Protein AF-A0A3P6RG77-F1 (afdb_monomer_lite)

Structure (mmCIF, N/CA/C/O backbone):
data_AF-A0A3P6RG77-F1
#
_entry.id   AF-A0A3P6RG77-F1
#
loop_
_atom_site.group_PDB
_atom_site.id
_atom_site.type_symbol
_atom_site.label_atom_id
_atom_site.label_alt_id
_atom_site.label_comp_id
_atom_site.label_asym_id
_atom_site.label_entity_id
_atom_site.label_seq_id
_atom_site.pdbx_PDB_ins_code
_atom_site.Cartn_x
_atom_site.Cartn_y
_atom_site.Cartn_z
_atom_site.occupancy
_atom_site.B_iso_or_equiv
_atom_site.auth_seq_id
_atom_site.auth_comp_id
_atom_site.auth_asym_id
_atom_site.auth_atom_id
_atom_site.pdbx_PDB_model_num
ATOM 1 N N . MET A 1 1 ? -2.260 -7.338 10.840 1.00 84.06 1 MET A N 1
ATOM 2 C CA . MET A 1 1 ? -3.512 -7.188 10.074 1.00 84.06 1 MET A CA 1
ATOM 3 C C . MET A 1 1 ? -4.676 -7.327 11.034 1.00 84.06 1 MET A C 1
ATOM 5 O O . MET A 1 1 ? -4.583 -8.129 11.959 1.00 84.06 1 MET A O 1
ATOM 9 N N . ILE A 1 2 ? -5.744 -6.559 10.839 1.00 86.25 2 ILE A N 1
ATOM 10 C CA . ILE A 1 2 ? -6.995 -6.732 11.588 1.00 86.25 2 ILE A CA 1
ATOM 11 C C . ILE A 1 2 ? -8.108 -7.051 10.613 1.00 86.25 2 ILE A C 1
ATOM 13 O O . ILE A 1 2 ? -8.202 -6.423 9.566 1.00 86.25 2 ILE A O 1
ATOM 17 N N . ARG A 1 3 ? -8.952 -8.015 10.958 1.00 86.81 3 ARG A N 1
ATOM 18 C CA . ARG A 1 3 ? -10.166 -8.337 10.222 1.00 86.81 3 ARG A CA 1
ATOM 19 C C . ARG A 1 3 ? -11.362 -7.964 11.078 1.00 86.81 3 ARG A C 1
ATOM 21 O O . ARG A 1 3 ? -11.390 -8.296 12.256 1.00 86.81 3 ARG A O 1
ATOM 28 N N . PHE A 1 4 ? -12.349 -7.297 10.503 1.00 88.62 4 PHE A N 1
ATOM 29 C CA . PHE A 1 4 ? -13.569 -6.946 11.222 1.00 88.62 4 PHE A CA 1
ATOM 30 C C . PHE A 1 4 ? -14.801 -7.102 10.337 1.00 88.62 4 PHE A C 1
ATOM 32 O O . PHE A 1 4 ? -14.700 -7.203 9.112 1.00 88.62 4 PHE A O 1
ATOM 39 N N . TYR A 1 5 ? -15.966 -7.164 10.972 1.00 86.06 5 TYR A N 1
ATOM 40 C CA . TYR A 1 5 ? -17.245 -7.301 10.289 1.00 86.06 5 TYR A CA 1
ATOM 41 C C . TYR A 1 5 ? -18.213 -6.193 10.704 1.00 86.06 5 TYR A C 1
ATOM 43 O O . TYR A 1 5 ? -18.416 -5.941 11.894 1.00 86.06 5 TYR A O 1
ATOM 51 N N . MET A 1 6 ? -18.813 -5.550 9.703 1.00 80.06 6 MET A N 1
ATOM 52 C CA . MET A 1 6 ? -19.846 -4.530 9.851 1.00 80.06 6 MET A CA 1
ATOM 53 C C . MET A 1 6 ? -21.217 -5.143 9.577 1.00 80.06 6 MET A C 1
ATOM 55 O O . MET A 1 6 ? -21.469 -5.642 8.484 1.00 80.06 6 MET A O 1
ATOM 59 N N . ASN A 1 7 ? -22.122 -5.058 10.553 1.00 68.75 7 ASN A N 1
ATOM 60 C CA . ASN A 1 7 ? -23.514 -5.499 10.399 1.00 68.75 7 ASN A CA 1
ATOM 61 C C . ASN A 1 7 ? -24.424 -4.430 9.779 1.00 68.75 7 ASN A C 1
ATOM 63 O O . ASN A 1 7 ? -25.446 -4.749 9.180 1.00 68.75 7 ASN A O 1
ATOM 67 N N . LEU A 1 8 ? -24.083 -3.158 9.972 1.00 69.38 8 LEU A N 1
ATOM 68 C CA . LEU A 1 8 ? -24.871 -1.995 9.574 1.00 69.38 8 LEU A CA 1
ATOM 69 C C . LEU A 1 8 ? -23.930 -0.936 9.008 1.00 69.38 8 LEU A C 1
ATOM 71 O O . LEU A 1 8 ? -22.732 -0.975 9.281 1.00 69.38 8 LEU A O 1
ATOM 75 N N . VAL A 1 9 ? -24.483 0.022 8.262 1.00 76.06 9 VAL A N 1
ATOM 76 C CA . VAL A 1 9 ? -23.724 1.221 7.898 1.00 76.06 9 VAL A CA 1
ATOM 77 C C . VAL A 1 9 ? -23.345 1.965 9.176 1.00 76.06 9 VAL A C 1
ATOM 79 O O . VAL A 1 9 ? -24.203 2.203 10.033 1.00 76.06 9 VAL A O 1
ATOM 82 N N . SER A 1 10 ? -22.068 2.306 9.313 1.00 76.19 10 SER A N 1
ATOM 83 C CA . SER A 1 10 ? -21.549 2.973 10.504 1.00 76.19 10 SER A CA 1
ATOM 84 C C . SER A 1 10 ? -20.404 3.912 10.175 1.00 76.19 10 SER A C 1
ATOM 86 O O . SER A 1 10 ? -19.527 3.567 9.380 1.00 76.19 10 SER A O 1
ATOM 88 N N . ASP A 1 11 ? -20.385 5.039 10.877 1.00 81.62 11 ASP A N 1
ATOM 89 C CA . ASP A 1 11 ? -19.228 5.922 10.977 1.00 81.62 11 ASP A CA 1
ATOM 90 C C . ASP A 1 11 ? -18.099 5.149 11.646 1.00 81.62 11 ASP A C 1
ATOM 92 O O . ASP A 1 11 ? -18.283 4.573 12.727 1.00 81.62 11 ASP A O 1
ATOM 96 N N . PHE A 1 12 ? -16.957 5.119 10.973 1.00 88.06 12 PHE A N 1
ATOM 97 C CA . PHE A 1 12 ? -15.811 4.311 11.329 1.00 88.06 12 PHE A CA 1
ATOM 98 C C . PHE A 1 12 ? -14.538 5.139 11.214 1.00 88.06 12 PHE A C 1
ATOM 100 O O . PHE A 1 12 ? -14.283 5.765 10.187 1.00 88.06 12 PHE A O 1
ATOM 107 N N . LYS A 1 13 ? -13.714 5.116 12.258 1.00 91.62 13 LYS A N 1
ATOM 108 C CA . LYS A 1 13 ? -12.426 5.804 12.290 1.00 91.62 13 LYS A CA 1
ATOM 109 C C . LYS A 1 13 ? -11.366 4.889 12.866 1.00 91.62 13 LYS A C 1
ATOM 111 O O . LYS A 1 13 ? -11.523 4.351 13.962 1.00 91.62 13 LYS A O 1
ATOM 116 N N . ILE A 1 14 ? -10.265 4.752 12.140 1.00 91.00 14 ILE A N 1
ATOM 117 C CA . ILE A 1 14 ? -9.096 4.005 12.590 1.00 91.00 14 ILE A CA 1
ATOM 118 C C . ILE A 1 14 ? -7.983 4.997 12.886 1.00 91.00 14 ILE A C 1
ATOM 120 O O . ILE A 1 14 ? -7.755 5.939 12.121 1.00 91.00 14 ILE A O 1
ATOM 124 N N . ILE A 1 15 ? -7.296 4.783 14.001 1.00 91.44 15 ILE A N 1
ATOM 125 C CA . ILE A 1 15 ? -6.097 5.520 14.379 1.00 91.44 15 ILE A CA 1
ATOM 126 C C . ILE A 1 15 ? -5.024 4.493 14.702 1.00 91.44 15 ILE A C 1
ATOM 128 O O . ILE A 1 15 ? -5.267 3.580 15.492 1.00 91.44 15 ILE A O 1
ATOM 132 N N . ILE A 1 16 ? -3.849 4.650 14.104 1.00 90.94 16 ILE A N 1
ATOM 133 C CA . ILE A 1 16 ? -2.654 3.917 14.505 1.00 90.94 16 ILE A CA 1
ATOM 134 C C . ILE A 1 16 ? -1.633 4.895 15.046 1.00 90.94 16 ILE A C 1
ATOM 136 O O . ILE A 1 16 ? -1.426 5.950 14.451 1.00 90.94 16 ILE A O 1
ATOM 140 N N . SER A 1 17 ? -0.989 4.529 16.144 1.00 87.62 17 SER A N 1
ATOM 141 C CA . SER A 1 17 ? 0.221 5.182 16.623 1.00 87.62 17 SER A CA 1
ATOM 142 C C . SER A 1 17 ? 1.327 4.156 16.800 1.00 87.62 17 SER A C 1
ATOM 144 O O . SER A 1 17 ? 1.062 3.059 17.285 1.00 87.62 17 SER A O 1
ATOM 146 N N . ASP A 1 18 ? 2.551 4.499 16.414 1.00 80.56 18 ASP A N 1
ATOM 147 C CA . ASP A 1 18 ? 3.754 3.710 16.692 1.00 80.56 18 ASP A CA 1
ATOM 148 C C . ASP A 1 18 ? 4.681 4.549 17.573 1.00 80.56 18 ASP A C 1
ATOM 150 O O . ASP A 1 18 ? 4.868 5.745 17.359 1.00 80.56 18 ASP A O 1
ATOM 154 N N . ILE A 1 19 ? 5.219 3.924 18.616 1.00 71.81 19 ILE A N 1
ATOM 155 C CA . ILE A 1 19 ? 6.047 4.594 19.623 1.00 71.81 19 ILE A CA 1
ATOM 156 C C . ILE A 1 19 ? 7.488 4.778 19.111 1.00 71.81 19 ILE A C 1
ATOM 158 O O . ILE A 1 19 ? 8.222 5.633 19.603 1.00 71.81 19 ILE A O 1
ATOM 162 N N . LEU A 1 20 ? 7.906 3.968 18.136 1.00 68.62 20 LEU A N 1
ATOM 163 C CA . LEU A 1 20 ? 9.271 3.878 17.620 1.00 68.62 20 LEU A CA 1
ATOM 164 C C . LEU A 1 20 ? 9.393 4.276 16.145 1.00 68.62 20 LEU A C 1
ATOM 166 O O . LEU A 1 20 ? 10.508 4.527 15.685 1.00 68.62 20 LEU A O 1
ATOM 170 N N . GLN A 1 21 ? 8.292 4.287 15.392 1.00 64.62 21 GLN A N 1
ATOM 171 C CA . GLN A 1 21 ? 8.294 4.571 13.956 1.00 64.62 21 GLN A CA 1
ATOM 172 C C . GLN A 1 21 ? 7.584 5.880 13.620 1.00 64.62 21 GLN A C 1
ATOM 174 O O . GLN A 1 21 ? 6.541 6.214 14.173 1.00 64.62 21 GLN A O 1
ATOM 179 N N . VAL A 1 22 ? 8.153 6.580 12.642 1.00 72.50 22 VAL A N 1
ATOM 180 C CA . VAL A 1 22 ? 7.629 7.810 12.043 1.00 72.50 22 VAL A CA 1
ATOM 181 C C . VAL A 1 22 ? 7.379 7.581 10.554 1.00 72.50 22 VAL A C 1
ATOM 183 O O . VAL A 1 22 ? 7.832 8.360 9.742 1.00 72.50 22 VAL A O 1
ATOM 186 N N . ASP A 1 23 ? 6.771 6.461 10.160 1.00 84.50 23 ASP A N 1
ATOM 187 C CA . ASP A 1 23 ? 6.306 6.223 8.782 1.00 84.50 23 ASP A CA 1
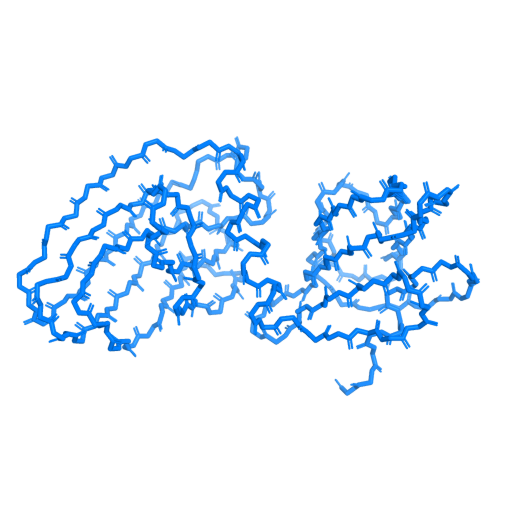ATOM 188 C C . ASP A 1 23 ? 5.124 5.263 8.834 1.00 84.50 23 ASP A C 1
ATOM 190 O O . ASP A 1 23 ? 5.304 4.057 9.010 1.00 84.50 23 ASP A O 1
ATOM 194 N N . LEU A 1 24 ? 3.914 5.813 8.762 1.00 88.69 24 LEU A N 1
ATOM 195 C CA . LEU A 1 24 ? 2.686 5.058 8.965 1.00 88.69 24 LEU A CA 1
ATOM 196 C C . LEU A 1 24 ? 1.666 5.373 7.875 1.00 88.69 24 LEU A C 1
ATOM 198 O O . LEU A 1 24 ? 1.485 6.522 7.475 1.00 88.69 24 LEU A O 1
ATOM 202 N N . MET A 1 25 ? 0.953 4.337 7.443 1.00 92.62 25 MET A N 1
ATOM 203 C CA . MET A 1 25 ? -0.227 4.434 6.587 1.00 92.62 25 MET A CA 1
ATOM 204 C C . MET A 1 25 ? -1.206 3.310 6.929 1.00 92.62 25 MET A C 1
ATOM 206 O O . MET A 1 25 ? -0.802 2.183 7.212 1.00 92.62 25 MET A O 1
ATOM 210 N N . ILE A 1 26 ? -2.505 3.592 6.882 1.00 94.56 26 ILE A N 1
ATOM 211 C CA . ILE A 1 26 ? -3.566 2.598 7.064 1.00 94.56 26 ILE A CA 1
ATOM 212 C C . ILE A 1 26 ? -4.269 2.399 5.729 1.00 94.56 26 ILE A C 1
ATOM 214 O O . ILE A 1 26 ? -4.720 3.374 5.140 1.00 94.56 26 ILE A O 1
ATOM 218 N N . CYS A 1 27 ? -4.444 1.151 5.304 1.00 95.88 27 CYS A N 1
ATOM 219 C CA . CYS A 1 27 ? -5.324 0.787 4.197 1.00 95.88 27 CYS A CA 1
ATOM 220 C C . CYS A 1 27 ? -6.457 -0.106 4.706 1.00 95.88 27 CYS A C 1
ATOM 222 O O . CYS A 1 27 ? -6.218 -1.097 5.403 1.00 95.88 27 CYS A O 1
ATOM 224 N N . VAL A 1 28 ? -7.693 0.236 4.345 1.00 96.44 28 VAL A N 1
ATOM 225 C CA . VAL A 1 28 ? -8.890 -0.548 4.659 1.00 96.44 28 VAL A CA 1
ATOM 226 C C . VAL A 1 28 ? -9.398 -1.174 3.375 1.00 96.44 28 VAL A C 1
ATOM 228 O O . VAL A 1 28 ? -9.767 -0.469 2.442 1.00 96.44 28 VAL A O 1
ATOM 231 N N . HIS A 1 29 ? -9.441 -2.498 3.335 1.00 96.56 29 HIS A N 1
ATOM 232 C CA . HIS A 1 29 ? -9.892 -3.278 2.192 1.00 96.56 29 HIS A CA 1
ATOM 233 C C . HIS A 1 29 ? -11.198 -3.984 2.516 1.00 96.56 29 HIS A C 1
ATOM 235 O O . HIS A 1 29 ? -11.384 -4.469 3.633 1.00 96.56 29 HIS A O 1
ATOM 241 N N . MET A 1 30 ? -12.084 -4.100 1.534 1.00 95.19 30 MET A N 1
ATOM 242 C CA . MET A 1 30 ? -13.164 -5.077 1.603 1.00 95.19 30 MET A CA 1
ATOM 243 C C . MET A 1 30 ? -12.577 -6.471 1.364 1.00 95.19 30 MET A C 1
ATOM 245 O O . MET A 1 30 ? -11.689 -6.646 0.530 1.00 95.19 30 MET A O 1
ATOM 249 N N . VAL A 1 31 ? -13.046 -7.470 2.107 1.00 93.94 31 VAL A N 1
ATOM 250 C CA . VAL A 1 31 ? -12.622 -8.860 1.902 1.00 93.94 31 VAL A CA 1
ATOM 251 C C . VAL A 1 31 ? -13.193 -9.363 0.581 1.00 93.94 31 VAL A C 1
ATOM 253 O O . VAL A 1 31 ? -14.390 -9.230 0.325 1.00 93.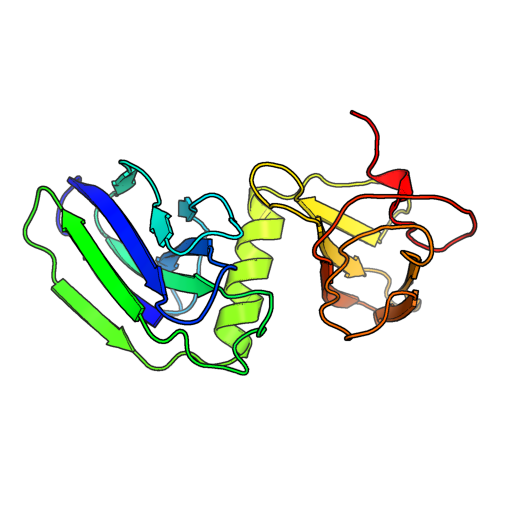94 31 VAL A O 1
ATOM 256 N N . SER A 1 32 ? -12.337 -9.943 -0.257 1.00 91.75 32 SER A N 1
ATOM 257 C CA . SER A 1 32 ? -12.744 -10.525 -1.535 1.00 91.75 32 SER A CA 1
ATOM 258 C C . SER A 1 32 ? -13.611 -11.778 -1.339 1.00 91.75 32 SER A C 1
ATOM 260 O O . SER A 1 32 ? -13.646 -12.377 -0.261 1.00 91.75 32 SER A O 1
ATOM 262 N N . ALA A 1 33 ? -14.263 -12.243 -2.408 1.00 89.25 33 ALA A N 1
ATOM 263 C CA . ALA A 1 33 ? -15.023 -13.496 -2.381 1.00 89.25 33 ALA A CA 1
ATOM 264 C C . ALA A 1 33 ? -14.161 -14.719 -1.996 1.00 89.25 33 ALA A C 1
ATOM 266 O O . ALA A 1 33 ? -14.675 -15.678 -1.425 1.00 89.25 33 ALA A O 1
ATOM 267 N N . SER A 1 34 ? -12.850 -14.673 -2.257 1.00 88.06 34 SER A N 1
ATOM 268 C CA . SER A 1 34 ? -11.885 -15.707 -1.862 1.00 88.06 34 SER A CA 1
ATOM 269 C C . SER A 1 34 ? -11.363 -15.553 -0.428 1.00 88.06 34 SER A C 1
ATOM 271 O O . SER A 1 34 ? -10.498 -16.316 -0.009 1.00 88.06 34 SER A O 1
ATOM 273 N N . GLY A 1 35 ? -11.854 -14.574 0.339 1.00 86.12 35 GLY A N 1
ATOM 274 C CA . GLY A 1 35 ? -11.425 -14.340 1.718 1.00 86.12 35 GLY A CA 1
ATOM 275 C C . GLY A 1 35 ? -10.081 -13.615 1.856 1.00 86.12 35 GLY A C 1
ATOM 276 O O . GLY A 1 35 ? -9.522 -13.591 2.952 1.00 86.12 35 GLY A O 1
ATOM 277 N N . THR A 1 36 ? -9.561 -13.038 0.771 1.00 89.44 36 THR A N 1
ATOM 278 C CA . THR A 1 36 ? -8.265 -12.340 0.715 1.00 89.44 36 THR A CA 1
ATOM 279 C C . THR A 1 36 ? -8.446 -10.817 0.688 1.00 89.44 36 THR A C 1
ATOM 281 O O . THR A 1 36 ? -9.565 -10.308 0.810 1.00 89.44 36 THR A O 1
ATOM 284 N N . ILE A 1 37 ? -7.342 -10.075 0.546 1.00 93.62 37 ILE A N 1
ATOM 285 C CA . ILE A 1 37 ? -7.371 -8.633 0.275 1.00 93.62 37 ILE A CA 1
ATOM 286 C C . ILE A 1 37 ? -8.171 -8.384 -1.010 1.00 93.62 37 ILE A C 1
ATOM 288 O O . ILE A 1 37 ? -7.842 -8.922 -2.067 1.00 93.62 37 ILE A O 1
ATOM 292 N N . GLY A 1 38 ? -9.237 -7.595 -0.903 1.00 94.69 38 GLY A N 1
ATOM 293 C CA . GLY A 1 38 ? -10.028 -7.119 -2.032 1.00 94.69 38 GLY A CA 1
ATOM 294 C C . GLY A 1 38 ? -9.856 -5.619 -2.252 1.00 94.69 38 GLY A C 1
ATOM 295 O O . GLY A 1 38 ? -8.824 -5.034 -1.912 1.00 94.69 38 GLY A O 1
ATOM 296 N N . GLU A 1 39 ? -10.888 -4.999 -2.821 1.00 94.81 39 GLU A N 1
ATOM 297 C CA . GLU A 1 39 ? -10.876 -3.584 -3.190 1.00 94.81 39 GLU A CA 1
ATOM 298 C C . GLU A 1 39 ? -10.506 -2.691 -1.995 1.00 94.81 39 GLU A C 1
ATOM 300 O O . GLU A 1 39 ? -11.029 -2.856 -0.886 1.00 94.81 39 GLU A O 1
ATOM 305 N N . LEU A 1 40 ? -9.615 -1.723 -2.227 1.00 97.00 40 LEU A N 1
ATOM 306 C CA . LEU A 1 40 ? -9.351 -0.658 -1.266 1.00 97.00 40 LEU A CA 1
ATOM 307 C C . LEU A 1 40 ? -10.625 0.176 -1.078 1.00 97.00 40 LEU A C 1
ATOM 309 O O . LEU A 1 40 ? -11.206 0.665 -2.037 1.00 97.00 40 LEU A O 1
ATOM 313 N N . VAL A 1 41 ? -11.060 0.370 0.158 1.00 96.06 41 VAL A N 1
ATOM 314 C CA . VAL A 1 41 ? -12.245 1.166 0.503 1.00 96.06 41 VAL A CA 1
ATOM 315 C C . VAL A 1 41 ? -11.832 2.594 0.825 1.00 96.06 41 VAL A C 1
ATOM 317 O O . VAL A 1 41 ? -12.416 3.536 0.297 1.00 96.06 41 VAL A O 1
ATOM 320 N N . CYS A 1 42 ? -10.813 2.738 1.670 1.00 95.81 42 CYS A N 1
ATOM 321 C CA . CYS A 1 42 ? -10.207 4.009 2.039 1.00 95.81 42 CYS A CA 1
ATOM 322 C C . CYS A 1 42 ? -8.792 3.786 2.584 1.00 95.81 42 CYS A C 1
ATOM 324 O O . CYS A 1 42 ? -8.405 2.662 2.930 1.00 95.81 42 CYS A O 1
ATOM 326 N N . ARG A 1 43 ? -8.040 4.877 2.721 1.00 96.12 43 ARG A N 1
ATOM 327 C CA . ARG A 1 43 ? -6.760 4.896 3.423 1.00 96.12 43 ARG A CA 1
ATOM 328 C C . ARG A 1 43 ? -6.592 6.163 4.254 1.00 96.12 43 ARG A C 1
ATOM 330 O O . ARG A 1 43 ? -7.295 7.145 4.044 1.00 96.12 43 ARG A O 1
ATOM 337 N N . SER A 1 44 ? -5.642 6.141 5.183 1.00 95.81 44 SER A N 1
ATOM 338 C CA . SER A 1 44 ? -5.076 7.381 5.715 1.00 95.81 44 SER A CA 1
ATOM 339 C C . SER A 1 44 ? -4.072 7.977 4.717 1.00 95.81 44 SER A C 1
ATOM 341 O O . SER A 1 44 ? -3.533 7.247 3.874 1.00 95.81 44 SER A O 1
ATOM 343 N N . PRO A 1 45 ? -3.708 9.261 4.858 1.00 92.75 45 PRO A N 1
ATOM 344 C CA . PRO A 1 45 ? -2.435 9.739 4.343 1.00 92.75 45 PRO A CA 1
ATOM 345 C C . PRO A 1 45 ? -1.297 8.872 4.889 1.00 92.75 45 PRO A C 1
ATOM 347 O O . PRO A 1 45 ? -1.374 8.385 6.027 1.00 92.75 45 PRO A O 1
ATOM 350 N N . ARG A 1 46 ? -0.248 8.683 4.094 1.00 90.25 46 ARG A N 1
ATOM 351 C CA . ARG A 1 46 ? 1.034 8.225 4.615 1.00 90.25 46 ARG A CA 1
ATOM 352 C C . ARG A 1 46 ? 1.752 9.430 5.194 1.00 90.25 46 ARG A C 1
ATOM 354 O O . ARG A 1 46 ? 1.863 10.450 4.520 1.00 90.25 46 ARG A O 1
ATOM 361 N N . LYS A 1 47 ? 2.227 9.322 6.431 1.00 85.81 47 LYS A N 1
ATOM 362 C CA . LYS A 1 47 ? 2.918 10.426 7.100 1.00 85.81 47 LYS A CA 1
ATOM 363 C C . LYS A 1 47 ? 4.137 9.957 7.851 1.00 85.81 47 LYS A C 1
ATOM 365 O O . LYS A 1 47 ? 4.137 8.864 8.420 1.00 85.81 47 LYS A O 1
ATOM 370 N N . LEU A 1 48 ? 5.112 10.861 7.937 1.00 83.25 48 LEU A N 1
ATOM 371 C CA . LEU A 1 48 ? 6.276 10.682 8.787 1.00 83.25 48 LEU A CA 1
ATOM 372 C C . LEU A 1 48 ? 6.036 11.178 10.220 1.00 83.25 48 LEU A C 1
ATOM 374 O O . LEU A 1 48 ? 6.753 12.031 10.738 1.00 83.25 48 LEU A O 1
ATOM 378 N N . GLU A 1 49 ? 4.963 10.691 10.836 1.00 84.69 49 GLU A N 1
ATOM 379 C CA . GLU A 1 49 ? 4.476 11.130 12.145 1.00 84.69 49 GLU A CA 1
ATOM 380 C C . GLU A 1 49 ? 4.253 9.921 13.060 1.00 84.69 49 GLU A C 1
ATOM 382 O O . GLU A 1 49 ? 4.120 8.788 12.600 1.00 84.69 49 GLU A O 1
ATOM 387 N N . ALA A 1 50 ? 4.171 10.164 14.371 1.00 85.00 50 ALA A N 1
ATOM 388 C CA . ALA A 1 50 ? 3.947 9.112 15.367 1.00 85.00 50 ALA A CA 1
ATOM 389 C C . ALA A 1 50 ? 2.546 8.476 15.286 1.00 85.00 50 ALA A C 1
ATOM 391 O O . ALA A 1 50 ? 2.289 7.465 15.941 1.00 85.00 50 ALA A O 1
ATOM 392 N N . PHE A 1 51 ? 1.616 9.073 14.530 1.00 90.88 51 PHE A N 1
ATOM 393 C CA . PHE A 1 51 ? 0.283 8.524 14.319 1.00 90.88 51 PHE A CA 1
ATOM 394 C C . PHE A 1 51 ? -0.322 8.941 12.976 1.00 90.88 51 PHE A C 1
ATOM 396 O O . PHE A 1 51 ? -0.021 10.007 12.444 1.00 90.88 51 PHE A O 1
ATOM 403 N N . VAL A 1 52 ? -1.245 8.125 12.463 1.00 93.88 52 VAL A N 1
ATOM 404 C CA . VAL A 1 52 ? -2.114 8.466 11.326 1.00 93.88 52 VAL A CA 1
ATOM 405 C C . VAL A 1 52 ? -3.542 7.998 11.579 1.00 93.88 52 VAL A C 1
ATOM 407 O O . VAL A 1 52 ? -3.793 7.100 12.387 1.00 93.88 52 VAL A O 1
ATOM 410 N N . SER A 1 53 ? -4.496 8.613 10.882 1.00 94.81 53 SER A N 1
ATOM 411 C CA . SER A 1 53 ? -5.909 8.251 10.962 1.00 94.81 53 SER A CA 1
ATOM 412 C C . SER A 1 53 ? -6.568 8.255 9.592 1.00 94.81 53 SER A C 1
ATOM 414 O O . SER A 1 53 ? -6.224 9.067 8.738 1.00 94.81 53 SER A O 1
ATOM 416 N N . THR A 1 54 ? -7.552 7.375 9.407 1.00 94.88 54 THR A N 1
ATOM 417 C CA . THR A 1 54 ? -8.418 7.348 8.216 1.00 94.88 54 THR A CA 1
ATOM 418 C C . THR A 1 54 ? -9.394 8.526 8.151 1.00 94.88 54 THR A C 1
ATOM 420 O O . THR A 1 54 ? -10.089 8.670 7.153 1.00 94.88 54 THR A O 1
ATOM 423 N N . GLY A 1 55 ? -9.504 9.327 9.219 1.00 92.75 55 GLY A N 1
ATOM 424 C CA . GLY A 1 55 ? -10.648 10.222 9.397 1.00 92.75 55 GLY A CA 1
ATOM 425 C C . GLY A 1 55 ? -11.947 9.435 9.589 1.00 92.75 55 GLY A C 1
ATOM 426 O O . GLY A 1 55 ? -11.909 8.230 9.865 1.00 92.75 55 GLY A O 1
ATOM 427 N N . ASP A 1 56 ? -13.079 10.124 9.462 1.00 92.31 56 ASP A N 1
ATOM 428 C CA . ASP A 1 56 ? -14.403 9.509 9.547 1.00 92.31 56 ASP A CA 1
ATOM 429 C C . ASP A 1 56 ? -14.791 8.908 8.191 1.00 92.31 56 ASP A C 1
ATOM 431 O O . ASP A 1 56 ? -14.810 9.592 7.167 1.00 92.31 56 ASP A O 1
ATOM 435 N N . VAL A 1 57 ? -15.091 7.610 8.183 1.00 91.12 57 VAL A N 1
ATOM 436 C CA . VAL A 1 57 ? -15.407 6.840 6.978 1.00 91.12 57 VAL A CA 1
ATOM 437 C C . VAL A 1 57 ? -16.716 6.092 7.177 1.00 91.12 57 VAL A C 1
ATOM 439 O O . VAL A 1 57 ? -16.927 5.444 8.197 1.00 91.12 57 VAL A O 1
ATOM 442 N N . PHE A 1 58 ? -17.584 6.126 6.171 1.00 91.56 58 PHE A N 1
ATOM 443 C CA . PHE A 1 58 ? -18.817 5.345 6.162 1.00 91.56 58 PHE A CA 1
ATOM 444 C C . PHE A 1 58 ? -18.575 3.988 5.505 1.00 91.56 58 PHE A C 1
ATOM 446 O O . PHE A 1 58 ? -18.350 3.899 4.296 1.00 91.56 58 PHE A O 1
ATOM 453 N N . LEU A 1 59 ? -18.647 2.918 6.295 1.00 91.06 59 LEU A N 1
ATOM 454 C CA . LEU A 1 59 ? -18.523 1.551 5.793 1.00 91.06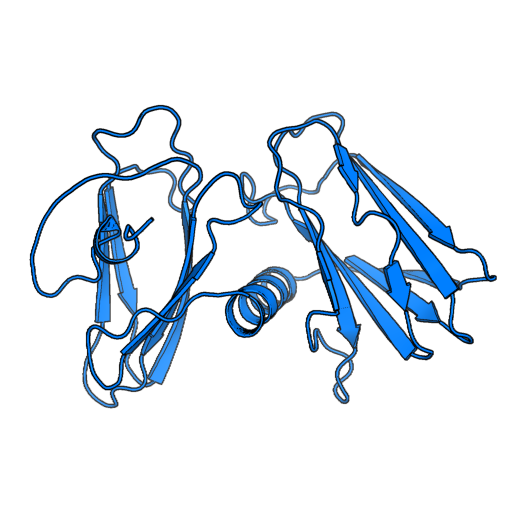 59 LEU A CA 1
ATOM 455 C C . LEU A 1 59 ? -19.902 0.925 5.597 1.00 91.06 59 LEU A C 1
ATOM 457 O O . LEU A 1 59 ? -20.816 1.156 6.385 1.00 91.06 59 LEU A O 1
ATOM 461 N N . ARG A 1 60 ? -20.061 0.132 4.535 1.00 91.31 60 ARG A N 1
ATOM 462 C CA . ARG A 1 60 ? -21.277 -0.656 4.291 1.00 91.31 60 ARG A CA 1
ATOM 463 C C . ARG A 1 60 ? -21.213 -1.964 5.096 1.00 91.31 60 ARG A C 1
ATOM 465 O O . ARG A 1 60 ? -20.141 -2.333 5.568 1.00 91.31 60 ARG A O 1
ATOM 472 N N . PRO A 1 61 ? -22.325 -2.699 5.253 1.00 90.94 61 PRO A N 1
ATOM 473 C CA . PRO A 1 61 ? -22.265 -4.034 5.833 1.00 90.94 61 PRO A CA 1
ATOM 474 C C . PRO A 1 61 ? -21.331 -4.949 5.030 1.00 90.94 61 PRO A C 1
ATOM 476 O O . PRO A 1 61 ? -21.399 -4.975 3.800 1.00 90.94 61 PRO A O 1
ATOM 479 N N . GLY A 1 62 ? -20.456 -5.686 5.713 1.00 92.25 62 GLY A N 1
ATOM 480 C CA . GLY A 1 62 ? -19.458 -6.529 5.059 1.00 92.25 62 GLY A CA 1
ATOM 481 C C . GLY A 1 62 ? -18.237 -6.842 5.916 1.00 92.25 62 GLY A C 1
ATOM 482 O O . GLY A 1 62 ? -18.082 -6.346 7.034 1.00 92.25 62 GLY A O 1
ATOM 483 N N . TYR A 1 63 ? -17.369 -7.700 5.380 1.00 93.75 63 TYR A N 1
ATOM 484 C CA . TYR A 1 63 ? -16.086 -8.037 5.988 1.00 93.75 63 TYR A CA 1
ATOM 485 C C . TYR A 1 63 ? -14.991 -7.126 5.452 1.00 93.75 63 TYR A C 1
ATOM 487 O O . TYR A 1 63 ? -14.877 -6.920 4.244 1.00 93.75 63 TYR A O 1
ATOM 495 N N . TYR A 1 64 ? -14.148 -6.653 6.360 1.00 94.81 64 TYR A N 1
ATOM 496 C CA . TYR A 1 64 ? -13.066 -5.733 6.061 1.00 94.81 64 TYR A CA 1
ATOM 497 C C . TYR A 1 64 ? -11.747 -6.224 6.643 1.00 94.81 64 TYR A C 1
ATOM 499 O O . TYR A 1 64 ? -11.712 -6.908 7.670 1.00 94.81 64 TYR A O 1
ATOM 507 N N . ILE A 1 65 ? -10.659 -5.848 5.980 1.00 94.88 65 ILE A N 1
ATOM 508 C CA . ILE A 1 65 ? -9.287 -6.053 6.421 1.00 94.88 65 ILE A CA 1
ATOM 509 C C . ILE A 1 65 ? -8.592 -4.695 6.527 1.00 94.88 65 ILE A C 1
ATOM 511 O O . ILE A 1 65 ? -8.595 -3.910 5.586 1.00 94.88 65 ILE A O 1
ATOM 515 N N . VAL A 1 66 ? -7.950 -4.448 7.663 1.00 94.25 66 VAL A N 1
ATOM 516 C CA . VAL A 1 66 ? -7.066 -3.309 7.907 1.00 94.25 66 VAL A CA 1
ATOM 517 C C . VAL A 1 66 ? -5.621 -3.782 7.820 1.00 94.25 66 VAL A C 1
ATOM 519 O O . VAL A 1 66 ? -5.194 -4.667 8.580 1.00 94.25 66 VAL A O 1
ATOM 522 N N . ILE A 1 67 ? -4.861 -3.158 6.924 1.00 92.31 67 ILE A N 1
ATOM 523 C CA . ILE A 1 67 ? -3.411 -3.302 6.833 1.00 92.31 67 ILE A CA 1
ATOM 524 C C . ILE A 1 67 ? -2.770 -1.991 7.262 1.00 92.31 67 ILE A C 1
ATOM 526 O O . ILE A 1 67 ? -3.064 -0.927 6.724 1.00 92.31 67 ILE A O 1
ATOM 530 N N . CYS A 1 68 ? -1.890 -2.094 8.249 1.00 90.69 68 CYS A N 1
ATOM 531 C CA . CYS A 1 68 ? -1.082 -0.984 8.717 1.00 90.69 68 CYS A CA 1
ATOM 532 C C . CYS A 1 68 ? 0.300 -1.129 8.098 1.00 90.69 68 CYS A C 1
ATOM 534 O O . CYS A 1 68 ? 0.984 -2.123 8.352 1.00 90.69 68 CYS A O 1
ATOM 536 N N . HIS A 1 69 ? 0.680 -0.163 7.278 1.00 88.50 69 HIS A N 1
ATOM 537 C CA . HIS A 1 69 ? 1.938 -0.137 6.557 1.00 88.50 69 HIS A CA 1
ATOM 538 C C . HIS A 1 69 ? 2.947 0.754 7.265 1.00 88.50 69 HIS A C 1
ATOM 540 O O . HIS A 1 69 ? 2.605 1.822 7.767 1.00 88.50 69 HIS A O 1
ATOM 546 N N . SER A 1 70 ? 4.194 0.302 7.234 1.00 84.62 70 SER A N 1
ATOM 547 C CA . SER A 1 70 ? 5.381 1.099 7.510 1.00 84.62 70 SER A CA 1
ATOM 548 C C . SER A 1 70 ? 6.334 0.856 6.357 1.00 84.62 70 SER A C 1
ATOM 550 O O . SER A 1 70 ? 6.916 -0.225 6.242 1.00 84.62 70 SER A O 1
ATOM 552 N N . LEU A 1 71 ? 6.420 1.817 5.441 1.00 75.50 71 LEU A N 1
ATOM 553 C CA . LEU A 1 71 ? 7.169 1.638 4.198 1.00 75.50 71 LEU A CA 1
ATOM 554 C C . LEU A 1 71 ? 8.675 1.675 4.455 1.00 75.50 71 LEU A C 1
ATOM 556 O O . LEU A 1 71 ? 9.423 0.965 3.795 1.00 75.50 71 LEU A O 1
ATOM 560 N N . SER A 1 72 ? 9.106 2.380 5.498 1.00 70.06 72 SER A N 1
ATOM 561 C CA . SER A 1 72 ? 10.475 2.325 6.010 1.00 70.06 72 SER A CA 1
ATOM 562 C C . SER A 1 72 ? 10.927 0.925 6.424 1.00 70.06 72 SER A C 1
ATOM 564 O O . SER A 1 72 ? 12.123 0.639 6.444 1.00 70.06 72 SER A O 1
ATOM 566 N N . THR A 1 73 ? 9.987 0.036 6.753 1.00 68.31 73 THR A N 1
ATOM 567 C CA . THR A 1 73 ? 10.301 -1.327 7.184 1.00 68.31 73 THR A CA 1
ATOM 568 C C . THR A 1 73 ? 9.740 -2.402 6.262 1.00 68.31 73 THR A C 1
ATOM 570 O O . THR A 1 73 ? 10.136 -3.552 6.414 1.00 68.31 73 THR A O 1
ATOM 573 N N . LEU A 1 74 ? 8.863 -2.079 5.305 1.00 64.31 74 LEU A N 1
ATOM 574 C CA . LEU A 1 74 ? 8.273 -3.009 4.324 1.00 64.31 74 LEU A CA 1
ATOM 575 C C . LEU A 1 74 ? 7.718 -4.304 4.943 1.00 64.31 74 LEU A C 1
ATOM 577 O O . LEU A 1 74 ? 7.802 -5.382 4.358 1.00 64.31 74 LEU A O 1
ATOM 581 N N . GLY A 1 75 ? 7.206 -4.231 6.173 1.00 60.38 75 GLY A N 1
ATOM 582 C CA . GLY A 1 75 ? 6.731 -5.405 6.913 1.00 60.38 75 GLY A CA 1
ATOM 583 C C . GLY A 1 75 ? 7.834 -6.311 7.487 1.00 60.38 75 GLY A C 1
ATOM 584 O O . GLY A 1 75 ? 7.515 -7.296 8.152 1.00 60.38 75 GLY A O 1
ATOM 585 N N . SER A 1 76 ? 9.118 -5.980 7.307 1.00 65.25 76 SER A N 1
ATOM 586 C CA . SER A 1 76 ? 10.249 -6.668 7.956 1.00 65.25 76 SER A CA 1
ATOM 587 C C . SER A 1 76 ? 10.298 -6.424 9.466 1.00 65.25 76 SER A C 1
ATOM 589 O O . SER A 1 76 ? 10.758 -7.280 10.225 1.00 65.25 76 SER A O 1
ATOM 591 N N . ARG A 1 77 ? 9.782 -5.278 9.925 1.00 67.56 77 ARG A N 1
ATOM 592 C CA . ARG A 1 77 ? 9.587 -4.982 11.345 1.00 67.56 77 ARG A CA 1
ATOM 593 C C . ARG A 1 77 ? 8.108 -4.848 11.651 1.00 67.56 77 ARG A C 1
ATOM 595 O O . ARG A 1 77 ? 7.349 -4.225 10.915 1.00 67.56 77 ARG A O 1
ATOM 602 N N . LYS A 1 78 ? 7.710 -5.418 12.786 1.00 72.88 78 LYS A N 1
ATOM 603 C CA . LYS A 1 78 ? 6.373 -5.201 13.334 1.00 72.88 78 LYS A CA 1
ATOM 604 C C . LYS A 1 78 ? 6.270 -3.758 13.818 1.00 72.88 78 LYS A C 1
ATOM 606 O O . LYS A 1 78 ? 7.149 -3.303 14.547 1.00 72.88 78 LYS A O 1
ATOM 611 N N . ILE A 1 79 ? 5.186 -3.095 13.433 1.00 79.81 79 ILE A N 1
ATOM 612 C CA . ILE A 1 79 ? 4.764 -1.818 14.009 1.00 79.81 79 ILE A CA 1
ATOM 613 C C . ILE A 1 79 ? 4.508 -2.059 15.502 1.00 79.81 79 ILE A C 1
ATOM 615 O O . ILE A 1 79 ? 3.723 -2.945 15.857 1.00 79.81 79 ILE A O 1
ATOM 619 N N . GLN A 1 80 ? 5.213 -1.333 16.369 1.00 82.00 80 GLN A N 1
ATOM 620 C CA . GLN A 1 80 ? 5.078 -1.448 17.822 1.00 82.00 80 GLN A CA 1
ATOM 621 C C . GLN A 1 80 ? 4.235 -0.288 18.325 1.00 82.00 80 GLN A C 1
ATOM 623 O O . GLN A 1 80 ? 4.725 0.801 18.618 1.00 82.00 80 GLN A O 1
ATOM 628 N N . GLY A 1 81 ? 2.932 -0.532 18.388 1.00 83.56 81 GLY A N 1
ATOM 629 C CA . GLY A 1 81 ? 1.984 0.555 18.486 1.00 83.56 81 GLY A CA 1
ATOM 630 C C . GLY A 1 81 ? 0.618 0.166 19.011 1.00 83.56 81 GLY A C 1
ATOM 631 O O . GLY A 1 81 ? 0.341 -0.998 19.311 1.00 83.56 81 GLY A O 1
ATOM 632 N N . PHE A 1 82 ? -0.245 1.171 19.081 1.00 87.94 82 PHE A N 1
ATOM 633 C CA . PHE A 1 82 ? -1.646 1.015 19.429 1.00 87.94 82 PHE A CA 1
ATOM 634 C C . PHE A 1 82 ? -2.501 1.245 18.190 1.00 87.94 82 PHE A C 1
ATOM 636 O O . PHE A 1 82 ? -2.301 2.208 17.451 1.00 87.94 82 PHE A O 1
ATOM 643 N N . LEU A 1 83 ? -3.482 0.367 17.985 1.00 88.62 83 LEU A N 1
ATOM 644 C CA . LEU A 1 83 ? -4.553 0.605 17.032 1.00 88.62 83 LEU A CA 1
ATOM 645 C C . LEU A 1 83 ? -5.851 0.842 17.794 1.00 88.62 83 LEU A C 1
ATOM 647 O O . LEU A 1 83 ? -6.288 -0.015 18.561 1.00 88.62 83 LEU A O 1
ATOM 651 N N . ALA A 1 84 ? -6.476 1.983 17.542 1.00 91.06 84 ALA A N 1
ATOM 652 C CA . ALA A 1 84 ? -7.812 2.289 18.014 1.00 91.06 84 ALA A CA 1
ATOM 653 C C . ALA A 1 84 ? -8.794 2.229 16.843 1.00 91.06 84 ALA A C 1
ATOM 655 O O . ALA A 1 84 ? -8.564 2.821 15.786 1.00 91.06 84 ALA A O 1
ATOM 656 N N . ILE A 1 85 ? -9.897 1.515 17.051 1.00 90.38 85 ILE A N 1
ATOM 657 C CA . ILE A 1 85 ? -11.030 1.465 16.133 1.00 90.38 85 ILE A CA 1
ATOM 658 C C . ILE A 1 85 ? -12.212 2.110 16.845 1.00 90.38 85 ILE A C 1
ATOM 660 O O . ILE A 1 85 ? -12.685 1.606 17.862 1.00 90.38 85 ILE A O 1
ATOM 664 N N . HIS A 1 86 ? -12.690 3.218 16.295 1.00 91.19 86 HIS A N 1
ATOM 665 C CA . HIS A 1 86 ? -13.897 3.888 16.743 1.00 91.19 86 HIS A CA 1
ATOM 666 C C . HIS A 1 86 ? -15.013 3.586 15.751 1.00 91.19 86 HIS A C 1
ATOM 668 O O . HIS A 1 86 ? -14.864 3.822 14.555 1.00 91.19 86 HIS A O 1
ATOM 674 N N . SER A 1 87 ? -16.125 3.062 16.258 1.00 90.12 87 SER A N 1
ATOM 675 C CA . SER A 1 87 ? -17.319 2.795 15.466 1.00 90.12 87 SER A CA 1
ATOM 676 C C . SER A 1 87 ? -18.547 3.295 16.208 1.00 90.12 87 SER A C 1
ATOM 678 O O . SER A 1 87 ? -18.671 3.114 17.421 1.00 90.12 87 SER A O 1
ATOM 680 N N . SER A 1 88 ? -19.479 3.890 15.471 1.00 90.19 88 SER A N 1
ATOM 681 C CA . SER A 1 88 ? -20.807 4.245 15.987 1.00 90.19 88 SER A CA 1
ATOM 682 C C . SER A 1 88 ? -21.693 3.020 16.264 1.00 90.19 88 SER A C 1
ATOM 684 O O . SER A 1 88 ? -22.770 3.152 16.855 1.00 90.19 88 SER A O 1
ATOM 686 N N . LYS A 1 89 ? -21.266 1.819 15.842 1.00 87.56 89 LYS A N 1
ATOM 687 C CA . LYS A 1 89 ? -21.990 0.554 16.014 1.00 87.56 89 LYS A CA 1
ATOM 688 C C . LYS A 1 89 ? -21.098 -0.535 16.627 1.00 87.56 89 LYS A C 1
ATOM 690 O O . LYS A 1 89 ? -19.895 -0.578 16.357 1.00 87.56 89 LYS A O 1
ATOM 695 N N . PRO A 1 90 ? -21.672 -1.473 17.407 1.00 85.44 90 PRO A N 1
ATOM 696 C CA . PRO A 1 90 ? -20.937 -2.638 17.884 1.00 85.44 90 PRO A CA 1
ATOM 697 C C . PRO A 1 90 ? -20.300 -3.396 16.719 1.00 85.44 90 PRO A C 1
ATOM 699 O O . PRO A 1 90 ? -20.965 -3.737 15.740 1.00 85.44 90 PRO A O 1
ATOM 702 N N . THR A 1 91 ? -19.000 -3.635 16.837 1.00 85.50 91 THR A N 1
ATOM 703 C CA . THR A 1 91 ? -18.170 -4.222 15.788 1.00 85.50 91 THR A CA 1
ATOM 704 C C . THR A 1 91 ? -17.362 -5.357 16.382 1.00 85.50 91 THR A C 1
ATOM 706 O O . THR A 1 91 ? -16.773 -5.199 17.449 1.00 85.50 91 THR A O 1
ATOM 709 N N . PHE A 1 92 ? -17.305 -6.482 15.678 1.00 86.69 92 PHE A N 1
ATOM 710 C CA . PHE A 1 92 ? -16.380 -7.555 16.010 1.00 86.69 92 PHE A CA 1
ATOM 711 C C . PHE A 1 92 ? -15.104 -7.397 15.182 1.00 86.69 92 PHE A C 1
ATOM 713 O O . PHE A 1 92 ? -15.187 -7.244 13.960 1.00 86.69 92 PHE A O 1
ATOM 720 N N . ALA A 1 93 ? -13.948 -7.421 15.843 1.00 89.38 93 ALA A N 1
ATOM 721 C CA . ALA A 1 93 ? -12.641 -7.272 15.219 1.00 89.38 93 ALA A CA 1
ATOM 722 C C . ALA A 1 93 ? -11.647 -8.271 15.818 1.00 89.38 93 ALA A C 1
ATOM 724 O O . ALA A 1 93 ? -11.523 -8.360 17.036 1.00 89.38 93 ALA A O 1
ATOM 725 N N . ASP A 1 94 ? -10.910 -8.953 14.945 1.00 90.00 94 ASP A N 1
ATOM 726 C CA . ASP A 1 94 ? -9.873 -9.919 15.288 1.00 90.00 94 ASP A CA 1
ATOM 727 C C . ASP A 1 94 ? -8.531 -9.508 14.689 1.00 90.00 94 ASP A C 1
ATOM 729 O O . ASP A 1 94 ? -8.432 -9.087 13.531 1.00 90.00 94 ASP A O 1
ATOM 733 N N . MET A 1 95 ? -7.462 -9.687 15.464 1.00 87.69 95 MET A N 1
ATOM 734 C CA . MET A 1 95 ? -6.102 -9.545 14.961 1.00 87.69 95 MET A CA 1
ATOM 735 C C . MET A 1 95 ? -5.636 -10.867 14.358 1.00 87.69 95 MET A C 1
ATOM 737 O O . MET A 1 95 ? -5.648 -11.907 15.012 1.00 87.69 95 MET A O 1
ATOM 741 N N . VAL A 1 96 ? -5.194 -10.815 13.107 1.00 86.44 96 VAL A N 1
ATOM 742 C CA . VAL A 1 96 ? -4.826 -11.995 12.320 1.00 86.44 96 VAL A CA 1
ATOM 743 C C . VAL A 1 96 ? -3.399 -11.858 11.777 1.00 86.44 96 VAL A C 1
ATOM 745 O O . VAL A 1 96 ? -2.960 -10.737 11.470 1.00 86.44 96 VAL A O 1
ATOM 748 N N . PRO A 1 97 ? -2.646 -12.971 11.657 1.00 84.38 97 PRO A N 1
ATOM 749 C CA . PRO A 1 97 ? -1.319 -12.954 11.053 1.00 84.38 97 PRO A CA 1
ATOM 750 C C . PRO A 1 97 ? -1.355 -12.360 9.644 1.00 84.38 97 PRO A C 1
ATOM 752 O O . PRO A 1 97 ? -2.263 -12.635 8.864 1.00 84.38 97 PRO A O 1
ATOM 755 N N . CYS A 1 98 ? -0.354 -11.544 9.324 1.00 82.19 98 CYS A N 1
ATOM 756 C CA . CYS A 1 98 ? -0.204 -10.928 8.012 1.00 82.19 98 CYS A CA 1
ATOM 757 C C . CYS A 1 98 ? 1.069 -11.468 7.366 1.00 82.19 98 CYS A C 1
ATOM 759 O O . CYS A 1 98 ? 2.152 -11.268 7.917 1.00 82.19 98 CYS A O 1
ATOM 761 N N . SER A 1 99 ? 0.948 -12.163 6.236 1.00 84.62 99 SER A N 1
ATOM 762 C CA . SER A 1 99 ? 2.109 -12.543 5.430 1.00 84.62 99 SER A CA 1
ATOM 763 C C . SER A 1 99 ? 2.621 -11.336 4.639 1.00 84.62 99 SER A C 1
ATOM 765 O O . SER A 1 99 ? 1.881 -10.378 4.409 1.00 84.62 99 SER A O 1
ATOM 767 N N . SER A 1 100 ? 3.877 -11.391 4.192 1.00 81.19 100 SER A N 1
ATOM 768 C CA . SER A 1 100 ? 4.464 -10.379 3.302 1.00 81.19 100 SER A CA 1
ATOM 769 C C . SER A 1 100 ? 3.649 -10.191 2.019 1.00 81.19 100 SER A C 1
ATOM 771 O O . SER A 1 100 ? 3.431 -9.060 1.601 1.00 81.19 100 SER A O 1
ATOM 773 N N . ALA A 1 101 ? 3.114 -11.279 1.455 1.00 85.25 101 ALA A N 1
ATOM 774 C CA . ALA A 1 101 ? 2.259 -11.232 0.270 1.00 85.25 101 ALA A CA 1
ATOM 775 C C . ALA A 1 101 ? 1.029 -10.326 0.463 1.00 85.25 101 ALA A C 1
ATOM 777 O O . ALA A 1 101 ? 0.722 -9.524 -0.410 1.00 85.25 101 ALA A O 1
ATOM 778 N N . LEU A 1 102 ? 0.382 -10.364 1.635 1.00 87.94 102 LEU A N 1
ATOM 779 C CA . LEU A 1 102 ? -0.792 -9.523 1.909 1.00 87.94 102 LEU A CA 1
ATOM 780 C C . LEU A 1 102 ? -0.445 -8.029 2.016 1.00 87.94 102 LEU A C 1
ATOM 782 O O . LEU A 1 102 ? -1.280 -7.186 1.688 1.00 87.94 102 LEU A O 1
ATOM 786 N N . TYR A 1 103 ? 0.775 -7.687 2.448 1.00 87.94 103 TYR A N 1
ATOM 787 C CA . TYR A 1 103 ? 1.255 -6.302 2.401 1.00 87.94 103 TYR A CA 1
ATOM 788 C C . TYR A 1 103 ? 1.398 -5.833 0.951 1.00 87.94 103 TYR A C 1
ATOM 790 O O . TYR A 1 103 ? 0.905 -4.760 0.604 1.00 87.94 103 TYR A O 1
ATOM 798 N N . THR A 1 104 ? 2.012 -6.651 0.094 1.00 88.06 104 THR A N 1
ATOM 799 C CA . THR A 1 104 ? 2.145 -6.348 -1.335 1.00 88.06 104 THR A CA 1
ATOM 800 C C . THR A 1 104 ? 0.780 -6.237 -2.011 1.00 88.06 104 THR A C 1
ATOM 802 O O . THR A 1 104 ? 0.533 -5.243 -2.687 1.00 88.06 104 THR A O 1
ATOM 805 N N . ASP A 1 105 ? -0.138 -7.174 -1.769 1.00 92.31 105 ASP A N 1
ATOM 806 C CA . ASP A 1 105 ? -1.493 -7.147 -2.336 1.00 92.31 105 ASP A CA 1
ATOM 807 C C . ASP A 1 105 ? -2.253 -5.874 -1.944 1.00 92.31 105 ASP A C 1
ATOM 809 O O . ASP A 1 105 ? -2.928 -5.263 -2.772 1.00 92.31 105 ASP A O 1
ATOM 813 N N . SER A 1 106 ? -2.112 -5.429 -0.691 1.00 94.25 106 SER A N 1
ATOM 814 C CA . SER A 1 106 ? -2.705 -4.178 -0.211 1.00 94.25 106 SER A CA 1
ATOM 815 C C . SER A 1 106 ? -2.187 -2.960 -0.983 1.00 94.25 106 SER A C 1
ATOM 817 O O . SER A 1 106 ? -2.982 -2.125 -1.419 1.00 94.25 106 SER A O 1
ATOM 819 N N . LEU A 1 107 ? -0.875 -2.887 -1.224 1.00 93.12 107 LEU A N 1
ATOM 820 C CA . LEU A 1 107 ? -0.250 -1.811 -2.002 1.00 93.12 107 LEU A CA 1
ATOM 821 C C . LEU A 1 107 ? -0.624 -1.874 -3.487 1.00 93.12 107 LEU A C 1
ATOM 823 O O . LEU A 1 107 ? -0.815 -0.835 -4.113 1.00 93.12 107 LEU A O 1
ATOM 827 N N . VAL A 1 108 ? -0.780 -3.079 -4.041 1.00 94.12 108 VAL A N 1
ATOM 828 C CA . VAL A 1 108 ? -1.285 -3.282 -5.404 1.00 94.12 108 VAL A CA 1
ATOM 829 C C . VAL A 1 108 ? -2.708 -2.744 -5.526 1.00 94.12 108 VAL A C 1
ATOM 831 O O . VAL A 1 108 ? -2.995 -1.994 -6.452 1.00 94.12 108 VAL A O 1
ATOM 834 N N . GLN A 1 109 ? -3.602 -3.074 -4.591 1.00 96.56 109 GLN A N 1
ATOM 835 C CA . GLN A 1 109 ? -4.978 -2.564 -4.601 1.00 96.56 109 GLN A CA 1
ATOM 836 C C . GLN A 1 109 ? -5.033 -1.041 -4.439 1.00 96.56 109 GLN A C 1
ATOM 838 O O . GLN A 1 109 ? -5.863 -0.391 -5.071 1.00 96.56 109 GLN A O 1
ATOM 843 N N . LEU A 1 110 ? -4.122 -0.468 -3.649 1.00 95.88 110 LEU A N 1
ATOM 844 C CA . LEU A 1 110 ? -3.947 0.978 -3.559 1.00 95.88 110 LEU A CA 1
ATOM 845 C C . LEU A 1 110 ? -3.528 1.586 -4.905 1.00 95.88 110 LEU A C 1
ATOM 847 O O . LEU A 1 110 ? -4.214 2.472 -5.407 1.00 95.88 110 LEU A O 1
ATOM 851 N N . ALA A 1 111 ? -2.466 1.074 -5.527 1.00 94.44 111 ALA A N 1
ATOM 852 C CA . ALA A 1 111 ? -1.983 1.560 -6.820 1.00 94.44 111 ALA A CA 1
ATOM 853 C C . ALA A 1 111 ? -3.005 1.368 -7.954 1.00 94.44 111 ALA A C 1
ATOM 855 O O . ALA A 1 111 ? -3.095 2.200 -8.849 1.00 94.44 111 ALA A O 1
ATOM 856 N N . LEU A 1 112 ? -3.800 0.297 -7.925 1.00 95.25 112 LEU A N 1
ATOM 857 C CA . LEU A 1 112 ? -4.878 0.083 -8.892 1.00 95.25 112 LEU A CA 1
ATOM 858 C C . LEU A 1 112 ? -6.031 1.075 -8.720 1.00 95.25 112 LEU A C 1
ATOM 860 O O . LEU A 1 112 ? -6.641 1.452 -9.718 1.00 95.25 112 LEU A O 1
ATOM 864 N N . LYS A 1 113 ? -6.349 1.464 -7.479 1.00 96.06 113 LYS A N 1
ATOM 865 C CA . LYS A 1 113 ? -7.490 2.338 -7.187 1.00 96.06 113 LYS A CA 1
ATOM 866 C C . LYS A 1 113 ? -7.163 3.822 -7.312 1.00 96.06 113 LYS A C 1
ATOM 868 O O . LYS A 1 113 ? -7.969 4.569 -7.854 1.00 96.06 113 LYS A O 1
ATOM 873 N N . GLU A 1 114 ? -6.016 4.242 -6.792 1.00 95.50 114 GLU A N 1
ATOM 874 C CA . GLU A 1 114 ? -5.639 5.659 -6.693 1.00 95.50 114 GLU A CA 1
ATOM 875 C C . GLU A 1 114 ? -4.441 6.030 -7.575 1.00 95.50 114 GLU A C 1
ATOM 877 O O . GLU A 1 114 ? -4.140 7.210 -7.741 1.00 95.50 114 GLU A O 1
ATOM 882 N N . GLY A 1 115 ? -3.746 5.043 -8.148 1.00 92.56 115 GLY A N 1
ATOM 883 C CA . GLY A 1 115 ? -2.563 5.293 -8.959 1.00 92.56 115 GLY A CA 1
ATOM 884 C C . GLY A 1 115 ? -2.896 5.997 -10.264 1.00 92.56 115 GLY A C 1
ATOM 885 O O . GLY A 1 115 ? -3.729 5.538 -11.049 1.00 92.56 115 GLY A O 1
ATOM 886 N N . ARG A 1 116 ? -2.186 7.094 -10.526 1.00 90.12 116 ARG A N 1
ATOM 887 C CA . ARG A 1 116 ? -2.234 7.789 -11.810 1.00 90.12 116 ARG A CA 1
ATOM 888 C C . ARG A 1 116 ? -1.486 6.955 -12.835 1.00 90.12 116 ARG A C 1
ATOM 890 O O . ARG A 1 116 ? -0.354 6.545 -12.596 1.00 90.12 116 ARG A O 1
ATOM 897 N N . LEU A 1 117 ? -2.136 6.665 -13.956 1.00 88.00 117 LEU A N 1
ATOM 898 C CA . LEU A 1 117 ? -1.517 5.928 -15.048 1.00 88.00 117 LEU A CA 1
ATOM 899 C C . LEU A 1 117 ? -0.607 6.867 -15.838 1.00 88.00 117 LEU A C 1
ATOM 901 O O . LEU A 1 117 ? -1.049 7.926 -16.278 1.00 88.00 117 LEU A O 1
ATOM 905 N N . HIS A 1 118 ? 0.627 6.444 -16.070 1.00 81.88 118 HIS A N 1
ATOM 906 C CA . HIS A 1 118 ? 1.523 7.109 -17.000 1.00 81.88 118 HIS A CA 1
ATOM 907 C C . HIS A 1 118 ? 1.631 6.280 -18.274 1.00 81.88 118 HIS A C 1
ATOM 909 O O . HIS A 1 118 ? 2.125 5.159 -18.258 1.00 81.88 118 HIS A O 1
ATOM 915 N N . SER A 1 119 ? 1.147 6.805 -19.391 1.00 75.44 119 SER A N 1
ATOM 916 C CA . SER A 1 119 ? 1.162 6.088 -20.664 1.00 75.44 119 SER A CA 1
ATOM 917 C C . SER A 1 119 ? 2.345 6.538 -21.521 1.00 75.44 119 SER A C 1
ATOM 919 O O . SER A 1 119 ? 2.185 7.416 -22.368 1.00 75.44 119 SER A O 1
ATOM 921 N N . SER A 1 120 ? 3.516 5.935 -21.315 1.00 67.81 120 SER A N 1
ATOM 922 C CA . SER A 1 120 ? 4.700 6.161 -22.161 1.00 67.81 120 SER A CA 1
ATOM 923 C C . SER A 1 120 ? 4.906 5.074 -23.214 1.00 67.81 120 SER A C 1
ATOM 925 O O . SER A 1 120 ? 5.405 5.363 -24.301 1.00 67.81 120 SER A O 1
ATOM 927 N N . LEU A 1 121 ? 4.512 3.828 -22.922 1.00 75.94 121 LEU A N 1
ATOM 928 C CA . LEU A 1 121 ? 4.788 2.674 -23.776 1.00 75.94 121 LEU A CA 1
ATOM 929 C C . LEU A 1 121 ? 3.613 1.689 -23.805 1.00 75.94 121 LEU A C 1
ATOM 931 O O . LEU A 1 121 ? 3.132 1.235 -22.770 1.00 75.94 121 LEU A O 1
ATOM 935 N N . ASN A 1 122 ? 3.169 1.315 -25.006 1.00 84.38 122 ASN A N 1
ATOM 936 C CA . ASN A 1 122 ? 2.136 0.292 -25.169 1.00 84.38 122 ASN A CA 1
ATOM 937 C C . ASN A 1 122 ? 2.604 -1.048 -24.590 1.00 84.38 122 ASN A C 1
ATOM 939 O O . ASN A 1 122 ? 3.702 -1.507 -24.889 1.00 84.38 122 ASN A O 1
ATOM 943 N N . GLY A 1 123 ? 1.745 -1.683 -23.793 1.00 84.75 123 GLY A N 1
ATOM 944 C CA . GLY A 1 123 ? 2.066 -2.940 -23.116 1.00 84.75 123 GLY A CA 1
ATOM 945 C C . GLY A 1 123 ? 2.813 -2.772 -21.788 1.00 84.75 123 GLY A C 1
ATOM 946 O O . GLY A 1 123 ? 3.095 -3.764 -21.119 1.00 84.75 123 GLY A O 1
ATOM 947 N N . VAL A 1 124 ? 3.083 -1.534 -21.367 1.00 85.69 124 VAL A N 1
ATOM 948 C CA . VAL A 1 124 ? 3.645 -1.221 -20.052 1.00 85.69 124 VAL A CA 1
ATOM 949 C C . VAL A 1 124 ? 2.734 -0.212 -19.366 1.00 85.69 124 VAL A C 1
ATOM 951 O O . VAL A 1 124 ? 2.447 0.849 -19.914 1.00 85.69 124 VAL A O 1
ATOM 954 N N . TYR A 1 125 ? 2.265 -0.532 -18.159 1.00 88.31 125 TYR A N 1
ATOM 955 C CA . TYR A 1 125 ? 1.338 0.325 -17.410 1.00 88.31 125 TYR A CA 1
ATOM 956 C C . TYR A 1 125 ? 1.907 0.702 -16.034 1.00 88.31 125 TYR A C 1
ATOM 958 O O . TYR A 1 125 ? 1.549 0.092 -15.019 1.00 88.31 125 TYR A O 1
ATOM 966 N N . PRO A 1 126 ? 2.791 1.711 -15.985 1.00 87.62 126 PRO A N 1
ATOM 967 C CA . PRO A 1 126 ? 3.221 2.359 -14.756 1.00 87.62 126 PRO A CA 1
ATOM 968 C C . PRO A 1 126 ? 2.063 3.126 -14.111 1.00 87.62 126 PRO A C 1
ATOM 970 O O . PRO A 1 126 ? 1.409 3.955 -14.747 1.00 87.62 126 PRO A O 1
ATOM 973 N N . ARG A 1 127 ? 1.834 2.881 -12.826 1.00 89.44 127 ARG A N 1
ATOM 974 C CA . ARG A 1 127 ? 0.923 3.631 -11.966 1.00 89.44 127 ARG A CA 1
ATOM 975 C C . ARG A 1 127 ? 1.686 4.198 -10.793 1.00 89.44 127 ARG A C 1
ATOM 977 O O . ARG A 1 127 ? 2.409 3.458 -10.132 1.00 89.44 127 ARG A O 1
ATOM 984 N N . TYR A 1 128 ? 1.476 5.472 -10.510 1.00 87.62 128 TYR A N 1
ATOM 985 C CA . TYR A 1 128 ? 2.176 6.155 -9.436 1.00 87.62 128 TYR A CA 1
ATOM 986 C C . TYR A 1 128 ? 1.227 6.879 -8.483 1.00 87.62 128 TYR A C 1
ATOM 988 O O . TYR A 1 128 ? 0.146 7.320 -8.878 1.00 87.62 128 TYR A O 1
ATOM 996 N N . ILE A 1 129 ? 1.630 6.987 -7.216 1.00 88.38 129 ILE A N 1
ATOM 997 C CA . ILE A 1 129 ? 0.923 7.741 -6.176 1.00 88.38 129 ILE A CA 1
ATOM 998 C C . ILE A 1 129 ? 1.928 8.631 -5.452 1.00 88.38 129 ILE A C 1
ATOM 1000 O O . ILE A 1 129 ? 2.914 8.140 -4.901 1.00 88.38 129 ILE A O 1
ATOM 1004 N N . THR A 1 130 ? 1.633 9.928 -5.436 1.00 84.94 130 THR A N 1
ATOM 1005 C CA . THR A 1 130 ? 2.379 10.967 -4.705 1.00 84.94 130 THR A CA 1
ATOM 1006 C C . THR A 1 130 ? 1.479 11.748 -3.742 1.00 84.94 130 THR A C 1
ATOM 1008 O O . THR A 1 130 ? 1.915 12.185 -2.676 1.00 84.94 130 THR A O 1
ATOM 1011 N N . GLU A 1 131 ? 0.194 11.866 -4.080 1.00 87.94 131 GLU A N 1
ATOM 1012 C CA . GLU A 1 131 ? -0.820 12.571 -3.298 1.00 87.94 131 GLU A CA 1
ATOM 1013 C C . GLU A 1 131 ? -1.072 11.896 -1.940 1.00 87.94 131 GLU A C 1
ATOM 1015 O O . GLU A 1 131 ? -1.333 10.692 -1.855 1.00 87.94 131 GLU A O 1
ATOM 1020 N N . ASP A 1 132 ? -0.965 12.675 -0.858 1.00 89.06 132 ASP A N 1
ATOM 1021 C CA . ASP A 1 132 ? -1.062 12.202 0.530 1.00 89.06 132 ASP A CA 1
ATOM 1022 C C . ASP A 1 132 ? -0.151 10.998 0.842 1.00 89.06 132 ASP A C 1
ATOM 1024 O O . ASP A 1 132 ? -0.505 10.141 1.658 1.00 89.06 132 ASP A O 1
ATOM 1028 N N . PHE A 1 133 ? 1.003 10.896 0.167 1.00 85.06 133 PHE A N 1
ATOM 1029 C CA . PHE A 1 133 ? 1.892 9.733 0.266 1.00 85.06 133 PHE A CA 1
ATOM 1030 C C . PHE A 1 133 ? 3.284 10.025 0.859 1.00 85.06 133 PHE A C 1
ATOM 1032 O O . PHE A 1 133 ? 4.037 9.094 1.150 1.00 85.06 133 PHE A O 1
ATOM 1039 N N . SER A 1 134 ? 3.650 11.298 1.052 1.00 80.50 134 SER A N 1
ATOM 1040 C CA . SER A 1 134 ? 4.981 11.709 1.547 1.00 80.50 134 SER A CA 1
ATOM 1041 C C . SER A 1 134 ? 6.143 10.976 0.841 1.00 80.50 134 SER A C 1
ATOM 1043 O O . SER A 1 134 ? 7.079 10.491 1.477 1.00 80.50 134 SER A O 1
ATOM 1045 N N . GLY A 1 135 ? 6.049 10.839 -0.483 1.00 78.81 135 GLY A N 1
ATOM 1046 C CA . GLY A 1 135 ? 6.983 10.097 -1.329 1.00 78.81 135 GLY A CA 1
ATOM 1047 C C . GLY A 1 135 ? 6.295 9.577 -2.589 1.00 78.81 135 GLY A C 1
ATOM 1048 O O . GLY A 1 135 ? 5.219 10.054 -2.943 1.00 78.81 135 GLY A O 1
ATOM 1049 N N . LEU A 1 136 ? 6.897 8.571 -3.217 1.00 79.00 136 LEU A N 1
ATOM 1050 C CA . LEU A 1 136 ? 6.435 7.928 -4.439 1.00 79.00 136 LEU A CA 1
ATOM 1051 C C . LEU A 1 136 ? 6.179 6.432 -4.204 1.00 79.00 136 LEU A C 1
ATOM 1053 O O . LEU A 1 136 ? 7.060 5.670 -3.799 1.00 79.00 136 LEU A O 1
ATOM 1057 N N . LEU A 1 137 ? 4.966 5.991 -4.518 1.00 85.94 137 LEU A N 1
ATOM 1058 C CA . LEU A 1 137 ? 4.665 4.583 -4.778 1.00 85.94 137 LEU A CA 1
ATOM 1059 C C . LEU A 1 137 ? 4.573 4.396 -6.284 1.00 85.94 137 LEU A C 1
ATOM 1061 O O . LEU A 1 137 ? 3.764 5.070 -6.912 1.00 85.94 137 LEU A O 1
ATOM 1065 N N . LEU A 1 138 ? 5.344 3.468 -6.842 1.00 86.25 138 LEU A N 1
ATOM 1066 C CA . LEU A 1 138 ? 5.312 3.126 -8.261 1.00 86.25 138 LEU A CA 1
ATOM 1067 C C . LEU A 1 138 ? 4.956 1.646 -8.412 1.00 86.25 138 LEU A C 1
ATOM 1069 O O . LEU A 1 138 ? 5.562 0.778 -7.799 1.00 86.25 138 LEU A O 1
ATOM 1073 N N . MET A 1 139 ? 3.978 1.332 -9.246 1.00 90.50 139 MET A N 1
ATOM 1074 C CA . MET A 1 139 ? 3.647 -0.030 -9.645 1.00 90.50 139 MET A CA 1
ATOM 1075 C C . MET A 1 139 ? 3.719 -0.114 -11.156 1.00 90.50 139 MET A C 1
ATOM 1077 O O . MET A 1 139 ? 3.100 0.692 -11.836 1.00 90.50 139 MET A O 1
ATOM 1081 N N . VAL A 1 140 ? 4.411 -1.109 -11.692 1.00 88.44 140 VAL A N 1
ATOM 1082 C CA . VAL A 1 140 ? 4.509 -1.297 -13.139 1.00 88.44 140 VAL A CA 1
ATOM 1083 C C . VAL A 1 140 ? 3.956 -2.666 -13.499 1.00 88.44 140 VAL A C 1
ATOM 1085 O O . VAL A 1 140 ? 4.389 -3.689 -12.969 1.00 88.44 140 VAL A O 1
ATOM 1088 N N . ASP A 1 141 ? 2.973 -2.662 -14.394 1.00 89.88 141 ASP A N 1
ATOM 1089 C CA . ASP A 1 141 ? 2.507 -3.849 -15.104 1.00 89.88 141 ASP A CA 1
ATOM 1090 C C . ASP A 1 141 ? 3.257 -3.976 -16.427 1.00 89.88 141 ASP A C 1
ATOM 1092 O O . ASP A 1 141 ? 3.143 -3.096 -17.280 1.00 89.88 141 ASP A O 1
ATOM 1096 N N . ASN A 1 142 ? 3.974 -5.079 -16.612 1.00 88.56 142 ASN A N 1
ATOM 1097 C CA . ASN A 1 142 ? 4.530 -5.475 -17.894 1.00 88.56 142 ASN A CA 1
ATOM 1098 C C . ASN A 1 142 ? 3.629 -6.551 -18.510 1.00 88.56 142 ASN A C 1
ATOM 1100 O O . ASN A 1 142 ? 3.622 -7.689 -18.044 1.00 88.56 142 ASN A O 1
ATOM 1104 N N . VAL A 1 143 ? 2.867 -6.199 -19.547 1.00 92.56 143 VAL A N 1
ATOM 1105 C CA . VAL A 1 143 ? 2.021 -7.157 -20.282 1.00 92.56 143 VAL A CA 1
ATOM 1106 C C . VAL A 1 143 ? 2.639 -7.587 -21.613 1.00 92.56 143 VAL A C 1
ATOM 1108 O O . VAL A 1 143 ? 1.975 -8.249 -22.406 1.00 92.56 143 VAL A O 1
ATOM 1111 N N . LEU A 1 144 ? 3.891 -7.209 -21.874 1.00 84.50 144 LEU A N 1
ATOM 1112 C CA . LEU A 1 144 ? 4.644 -7.691 -23.028 1.00 84.50 144 LEU A CA 1
ATOM 1113 C C . LEU A 1 144 ? 4.941 -9.183 -22.833 1.00 84.50 144 LEU A C 1
ATOM 1115 O O . LEU A 1 144 ? 5.194 -9.625 -21.711 1.00 84.50 144 LEU A O 1
ATOM 1119 N N . GLU A 1 145 ? 4.887 -9.958 -23.916 1.00 89.50 145 GLU A N 1
ATOM 1120 C CA . GLU A 1 145 ? 5.041 -11.421 -23.872 1.00 89.50 145 GLU A CA 1
ATOM 1121 C C . GLU A 1 145 ? 6.508 -11.869 -23.933 1.00 89.50 145 GLU A C 1
ATOM 1123 O O . GLU A 1 145 ? 6.855 -12.935 -23.427 1.00 89.50 145 GLU A O 1
ATOM 1128 N N . ASP A 1 146 ? 7.379 -11.049 -24.518 1.00 88.50 146 ASP A N 1
ATOM 1129 C CA . ASP A 1 146 ? 8.755 -11.406 -24.875 1.00 88.50 146 ASP A CA 1
ATOM 1130 C C . ASP A 1 146 ? 9.804 -10.375 -24.428 1.00 88.50 146 ASP A C 1
ATOM 1132 O O . ASP A 1 146 ? 11.001 -10.575 -24.639 1.00 88.50 146 ASP A O 1
ATOM 1136 N N . MET A 1 147 ? 9.382 -9.292 -23.771 1.00 79.94 147 MET A N 1
ATOM 1137 C CA . MET A 1 147 ? 10.264 -8.200 -23.361 1.00 79.94 147 MET A CA 1
ATOM 1138 C C . MET A 1 147 ? 10.265 -7.975 -21.852 1.00 79.94 147 MET A C 1
ATOM 1140 O O . MET A 1 147 ? 9.222 -7.920 -21.201 1.00 79.94 147 MET A O 1
ATOM 1144 N N . TYR A 1 148 ? 11.465 -7.788 -21.308 1.00 81.69 148 TYR A N 1
ATOM 1145 C CA . TYR A 1 148 ? 11.658 -7.266 -19.961 1.00 81.69 148 TYR A CA 1
ATOM 1146 C C . TYR A 1 148 ? 11.516 -5.746 -19.977 1.00 81.69 148 TYR A C 1
ATOM 1148 O O . TYR A 1 148 ? 11.963 -5.081 -20.911 1.00 81.69 148 TYR A O 1
ATOM 1156 N N . VAL A 1 149 ? 10.936 -5.197 -18.914 1.00 80.25 149 VAL A N 1
ATOM 1157 C CA . VAL A 1 149 ? 10.903 -3.752 -18.678 1.00 80.25 149 VAL A CA 1
ATOM 1158 C C . VAL A 1 149 ? 11.961 -3.415 -17.645 1.00 80.25 149 VAL A C 1
ATOM 1160 O O . VAL A 1 149 ? 11.938 -3.941 -16.534 1.00 80.25 149 VAL A O 1
ATOM 1163 N N . HIS A 1 150 ? 12.881 -2.529 -18.005 1.00 78.88 150 HIS A N 1
ATOM 1164 C CA . HIS A 1 150 ? 13.877 -2.012 -17.080 1.00 78.88 150 HIS A CA 1
ATOM 1165 C C . HIS A 1 150 ? 13.377 -0.697 -16.484 1.00 78.88 150 HIS A C 1
ATOM 1167 O O . HIS A 1 150 ? 13.022 0.236 -17.206 1.00 78.88 150 HIS A O 1
ATOM 1173 N N . VAL A 1 151 ? 13.328 -0.642 -15.158 1.00 74.25 151 VAL A N 1
ATOM 1174 C CA . VAL A 1 151 ? 12.965 0.554 -14.396 1.00 74.25 151 VAL A CA 1
ATOM 1175 C C . VAL A 1 151 ? 14.222 1.034 -13.702 1.00 74.25 151 VAL A C 1
ATOM 1177 O O . VAL A 1 151 ? 14.848 0.260 -12.979 1.00 74.25 151 VAL A O 1
ATOM 1180 N N . LYS A 1 152 ? 14.591 2.292 -13.925 1.00 73.81 152 LYS A N 1
ATOM 1181 C CA . LYS A 1 152 ? 15.672 2.948 -13.200 1.00 73.81 152 LYS A CA 1
ATOM 1182 C C . LYS A 1 152 ? 15.067 4.097 -12.416 1.00 73.81 152 LYS A C 1
ATOM 1184 O O . LYS A 1 152 ? 14.284 4.874 -12.949 1.00 73.81 152 LYS A O 1
ATOM 1189 N N . VAL A 1 153 ? 15.448 4.195 -11.157 1.00 70.31 153 VAL A N 1
ATOM 1190 C CA . VAL A 1 153 ? 15.124 5.321 -10.302 1.00 70.31 153 VAL A CA 1
ATOM 1191 C C . VAL A 1 153 ? 16.434 5.906 -9.817 1.00 70.31 153 VAL A C 1
ATOM 1193 O O . VAL A 1 153 ? 17.193 5.236 -9.122 1.00 70.31 153 VAL A O 1
ATOM 1196 N N . GLU A 1 154 ? 16.701 7.145 -10.212 1.00 68.69 154 GLU A N 1
ATOM 1197 C CA . GLU A 1 154 ? 17.891 7.880 -9.810 1.00 68.69 154 GLU A CA 1
ATOM 1198 C C . GLU A 1 154 ? 17.484 9.033 -8.891 1.00 68.69 154 GLU A C 1
ATOM 1200 O O . GLU A 1 154 ? 16.815 9.978 -9.292 1.00 68.69 154 GLU A O 1
ATOM 1205 N N . CYS A 1 155 ? 17.885 8.937 -7.628 1.00 65.69 155 CYS A N 1
ATOM 1206 C CA . CYS A 1 155 ? 17.599 9.913 -6.580 1.00 65.69 155 CYS A CA 1
ATOM 1207 C C . CYS A 1 155 ? 18.884 10.492 -5.968 1.00 65.69 155 CYS A C 1
ATOM 1209 O O . CYS A 1 155 ? 18.865 11.032 -4.863 1.00 65.69 155 CYS A O 1
ATOM 1211 N N . SER A 1 156 ? 20.018 10.392 -6.668 1.00 65.50 156 SER A N 1
ATOM 1212 C CA . SER A 1 156 ? 21.342 10.832 -6.194 1.00 65.50 156 SER A CA 1
ATOM 1213 C C . SER A 1 156 ? 21.397 12.316 -5.804 1.00 65.50 156 SER A C 1
ATOM 1215 O O . SER A 1 156 ? 22.207 12.702 -4.963 1.00 65.50 156 SER A O 1
ATOM 1217 N N . ASN A 1 157 ? 20.533 13.146 -6.398 1.00 62.09 157 ASN A N 1
ATOM 1218 C CA . ASN A 1 157 ? 20.446 14.586 -6.131 1.00 62.09 157 ASN A CA 1
ATOM 1219 C C . ASN A 1 157 ? 19.348 14.958 -5.119 1.00 62.09 157 ASN A C 1
ATOM 1221 O O . ASN A 1 157 ? 19.226 16.127 -4.747 1.00 62.09 157 ASN A O 1
ATOM 1225 N N . SER A 1 158 ? 18.552 13.989 -4.670 1.00 57.56 158 SER A N 1
ATOM 1226 C CA . SER A 1 158 ? 17.441 14.210 -3.751 1.00 57.56 158 SER A CA 1
ATOM 1227 C C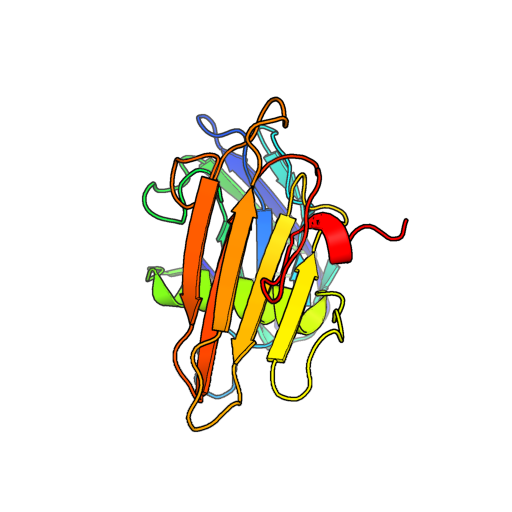 . SER A 1 158 ? 17.922 14.130 -2.301 1.00 57.56 158 SER A C 1
ATOM 1229 O O . SER A 1 158 ? 18.645 13.216 -1.901 1.00 57.56 158 SER A O 1
ATOM 1231 N N . ILE A 1 159 ? 17.502 15.090 -1.477 1.00 51.53 159 ILE A N 1
ATOM 1232 C CA . ILE A 1 159 ? 17.776 15.087 -0.035 1.00 51.53 159 ILE A CA 1
ATOM 1233 C C . ILE A 1 159 ? 16.621 14.394 0.705 1.00 51.53 159 ILE A C 1
ATOM 1235 O O . ILE A 1 159 ? 15.457 14.639 0.403 1.00 51.53 159 ILE A O 1
ATOM 1239 N N . ASN A 1 160 ? 16.938 13.546 1.691 1.00 55.22 160 ASN A N 1
ATOM 1240 C CA . ASN A 1 160 ? 15.977 12.765 2.494 1.00 55.22 160 ASN A CA 1
ATOM 1241 C C . ASN A 1 160 ? 15.204 11.677 1.728 1.00 55.22 160 ASN A C 1
ATOM 1243 O O . ASN A 1 160 ? 13.989 11.550 1.902 1.00 55.22 160 ASN A O 1
ATOM 1247 N N . VAL A 1 161 ? 15.913 10.871 0.928 1.00 59.94 161 VAL A N 1
ATOM 1248 C CA . VAL A 1 161 ? 15.311 9.709 0.266 1.00 59.94 161 VAL A CA 1
ATOM 1249 C C . VAL A 1 161 ? 15.488 8.425 1.080 1.00 59.94 161 VAL A C 1
ATOM 1251 O O . VAL A 1 161 ? 16.596 8.103 1.507 1.00 59.94 161 VAL A O 1
ATOM 1254 N N . LEU A 1 162 ? 14.399 7.681 1.292 1.00 62.59 162 LEU A N 1
ATOM 1255 C CA . LEU A 1 162 ? 14.425 6.320 1.839 1.00 62.59 162 LEU A CA 1
ATOM 1256 C C . LEU A 1 162 ? 13.857 5.350 0.799 1.00 62.59 162 LEU A C 1
ATOM 1258 O O . LEU A 1 162 ? 12.646 5.273 0.596 1.00 62.59 162 LEU A O 1
ATOM 1262 N N . SER A 1 163 ? 14.746 4.588 0.174 1.00 66.19 163 SER A N 1
ATOM 1263 C CA . SER A 1 163 ? 14.383 3.594 -0.832 1.00 66.19 163 SER A CA 1
ATOM 1264 C C .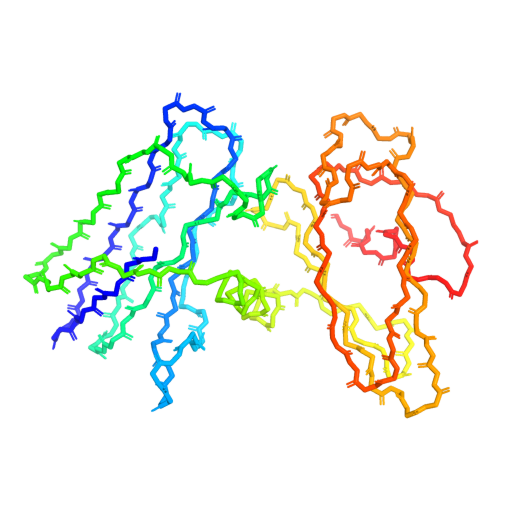 SER A 1 163 ? 14.005 2.257 -0.213 1.00 66.19 163 SER A C 1
ATOM 1266 O O . SER A 1 163 ? 14.671 1.768 0.704 1.00 66.19 163 SER A O 1
ATOM 1268 N N . SER A 1 164 ? 13.016 1.588 -0.807 1.00 63.47 164 SER A N 1
ATOM 1269 C CA . SER A 1 164 ? 12.734 0.172 -0.539 1.00 63.47 164 SER A CA 1
ATOM 1270 C C . SER A 1 164 ? 13.891 -0.782 -0.879 1.00 63.47 164 SER A C 1
ATOM 1272 O O . SER A 1 164 ? 13.862 -1.946 -0.473 1.00 63.47 164 SER A O 1
ATOM 1274 N N . ARG A 1 165 ? 14.906 -0.318 -1.616 1.00 66.94 165 ARG A N 1
ATOM 1275 C CA . ARG A 1 165 ? 16.135 -1.054 -1.953 1.00 66.94 165 ARG A CA 1
ATOM 1276 C C . ARG A 1 165 ? 17.359 -0.586 -1.163 1.00 66.94 165 ARG A C 1
ATOM 1278 O O . ARG A 1 165 ? 18.424 -1.179 -1.293 1.00 66.94 165 ARG A O 1
ATOM 1285 N N . GLY A 1 166 ? 17.212 0.431 -0.311 1.00 64.62 166 GLY A N 1
ATOM 1286 C CA . GLY A 1 166 ? 18.288 0.942 0.542 1.00 64.62 166 GLY A CA 1
ATOM 1287 C C . GLY A 1 166 ? 19.393 1.708 -0.197 1.00 64.62 166 GLY A C 1
ATOM 1288 O O . GLY A 1 166 ? 20.407 2.030 0.420 1.00 64.62 166 GLY A O 1
ATOM 1289 N N . THR A 1 167 ? 19.210 2.009 -1.486 1.00 66.56 167 THR A N 1
ATOM 1290 C CA . THR A 1 167 ? 20.138 2.786 -2.323 1.00 66.56 167 THR A CA 1
ATOM 1291 C C . THR A 1 167 ? 19.392 3.903 -3.050 1.00 66.56 167 THR A C 1
ATOM 1293 O O . THR A 1 167 ? 18.183 3.823 -3.225 1.00 66.56 167 THR A O 1
ATOM 1296 N N . LEU A 1 168 ? 20.106 4.962 -3.443 1.00 65.50 168 LEU A N 1
ATOM 1297 C CA . LEU A 1 168 ? 19.524 6.109 -4.159 1.00 65.50 168 LEU A CA 1
ATOM 1298 C C . LEU A 1 168 ? 19.476 5.918 -5.677 1.00 65.50 168 LEU A C 1
ATOM 1300 O O . LEU A 1 168 ? 18.737 6.621 -6.351 1.00 65.50 168 LEU A O 1
ATOM 1304 N N . ASP A 1 169 ? 20.278 5.000 -6.206 1.00 69.38 169 ASP A N 1
ATOM 1305 C CA . ASP A 1 169 ? 20.213 4.567 -7.596 1.00 69.38 169 ASP A CA 1
ATOM 1306 C C . ASP A 1 169 ? 19.744 3.114 -7.583 1.00 69.38 169 ASP A C 1
ATOM 1308 O O . ASP A 1 169 ? 20.364 2.248 -6.947 1.00 69.38 169 ASP A O 1
ATOM 1312 N N . VAL A 1 170 ? 18.588 2.877 -8.187 1.00 67.38 170 VAL A N 1
ATOM 1313 C CA . VAL A 1 170 ? 17.914 1.585 -8.212 1.00 67.38 170 VAL A CA 1
ATOM 1314 C C . VAL A 1 170 ? 17.617 1.246 -9.656 1.00 67.38 170 VAL A C 1
ATOM 1316 O O . VAL A 1 170 ? 16.915 1.980 -10.337 1.00 67.38 170 VAL A O 1
ATOM 1319 N N . ALA A 1 171 ? 18.101 0.093 -10.103 1.00 73.44 171 ALA A N 1
ATOM 1320 C CA . ALA A 1 171 ? 17.709 -0.497 -11.370 1.00 73.44 171 ALA A CA 1
ATOM 1321 C C . ALA A 1 171 ? 17.048 -1.848 -11.100 1.00 73.44 171 ALA A C 1
ATOM 1323 O O . ALA A 1 171 ? 17.637 -2.718 -10.458 1.00 73.44 171 ALA A O 1
ATOM 1324 N N . ASP A 1 172 ? 15.831 -2.024 -11.597 1.00 75.62 172 ASP A N 1
ATOM 1325 C CA . ASP A 1 172 ? 15.063 -3.257 -11.481 1.00 75.62 172 ASP A CA 1
ATOM 1326 C C . ASP A 1 172 ? 14.610 -3.729 -12.871 1.00 75.62 172 ASP A C 1
ATOM 1328 O O . ASP A 1 172 ? 14.469 -2.947 -13.814 1.00 75.62 172 ASP A O 1
ATOM 1332 N N . SER A 1 173 ? 14.421 -5.041 -13.014 1.00 81.00 173 SER A N 1
ATOM 1333 C CA . SER A 1 173 ? 13.990 -5.669 -14.269 1.00 81.00 173 SER A CA 1
ATOM 1334 C C . SER A 1 173 ? 12.706 -6.447 -14.043 1.00 81.00 173 SER A C 1
ATOM 1336 O O . SER A 1 173 ? 12.682 -7.391 -13.258 1.00 81.00 173 SER A O 1
ATOM 1338 N N . ILE A 1 174 ? 11.660 -6.068 -14.767 1.00 82.31 174 ILE A N 1
ATOM 1339 C CA . ILE A 1 174 ? 10.320 -6.636 -14.663 1.00 82.31 174 ILE A CA 1
ATOM 1340 C C . ILE A 1 174 ? 10.131 -7.633 -15.807 1.00 82.31 174 ILE A C 1
ATOM 1342 O O . ILE A 1 174 ? 10.101 -7.218 -16.971 1.00 82.31 174 ILE A O 1
ATOM 1346 N N . PRO A 1 175 ? 10.002 -8.938 -15.515 1.00 86.69 175 PRO A N 1
ATOM 1347 C CA . PRO A 1 175 ? 9.796 -9.956 -16.537 1.00 86.69 175 PRO A CA 1
ATOM 1348 C C . PRO A 1 175 ? 8.534 -9.734 -17.384 1.00 86.69 175 PRO A C 1
ATOM 1350 O O . PRO A 1 175 ? 7.609 -9.051 -16.928 1.00 86.69 175 PRO A O 1
ATOM 1353 N N . PRO A 1 176 ? 8.463 -10.348 -18.577 1.00 87.50 176 PRO A N 1
ATOM 1354 C CA . PRO A 1 176 ? 7.231 -10.451 -19.353 1.00 87.50 176 PRO A CA 1
ATOM 1355 C C . PRO A 1 176 ? 6.048 -10.932 -18.506 1.00 87.50 176 PRO A C 1
ATOM 1357 O O . PRO A 1 176 ? 6.215 -11.783 -17.628 1.00 87.50 176 PRO A O 1
ATOM 1360 N N . LEU A 1 177 ? 4.853 -10.409 -18.789 1.00 90.44 177 LEU A N 1
ATOM 1361 C CA . LEU A 1 177 ? 3.591 -10.809 -18.148 1.00 90.44 177 LEU A CA 1
ATOM 1362 C C . LEU A 1 177 ? 3.625 -10.768 -16.608 1.00 90.44 177 LEU A C 1
ATOM 1364 O O . LEU A 1 177 ? 3.050 -11.628 -15.935 1.00 90.44 177 LEU A O 1
ATOM 1368 N N . SER A 1 178 ? 4.308 -9.777 -16.035 1.00 88.12 178 SER A N 1
ATOM 1369 C CA . SER A 1 178 ? 4.489 -9.661 -14.588 1.00 88.12 178 SER A CA 1
ATOM 1370 C C . SER A 1 178 ? 4.226 -8.251 -14.060 1.00 88.12 178 SER A C 1
ATOM 1372 O O . SER A 1 178 ? 4.156 -7.273 -14.805 1.00 88.12 178 SER A O 1
ATOM 1374 N N . ARG A 1 179 ? 4.049 -8.157 -12.739 1.00 88.62 179 ARG A N 1
ATOM 1375 C CA . ARG A 1 179 ? 3.816 -6.910 -12.004 1.00 88.62 179 ARG A CA 1
ATOM 1376 C C . ARG A 1 179 ? 4.852 -6.761 -10.907 1.00 88.62 179 ARG A C 1
ATOM 1378 O O . ARG A 1 179 ? 5.094 -7.708 -10.160 1.00 88.62 179 ARG A O 1
ATOM 1385 N N . GLN A 1 180 ? 5.357 -5.545 -10.734 1.00 82.19 180 GLN A N 1
ATOM 1386 C CA . GLN A 1 180 ? 6.227 -5.209 -9.614 1.00 82.19 180 GLN A CA 1
ATOM 1387 C C . GLN A 1 180 ? 5.808 -3.887 -8.965 1.00 82.19 180 GLN A C 1
ATOM 1389 O O . GLN A 1 180 ? 5.324 -2.972 -9.631 1.00 82.19 180 GLN A O 1
ATOM 1394 N N . VAL A 1 181 ? 5.963 -3.820 -7.642 1.00 75.12 181 VAL A N 1
ATOM 1395 C CA . VAL A 1 181 ? 5.712 -2.625 -6.828 1.00 75.12 181 VAL A CA 1
ATOM 1396 C C . VAL A 1 181 ? 7.047 -2.130 -6.277 1.00 75.12 181 VAL A C 1
ATOM 1398 O O . VAL A 1 181 ? 7.826 -2.902 -5.713 1.00 75.12 181 VAL A O 1
ATOM 1401 N N . PHE A 1 182 ? 7.277 -0.835 -6.427 1.00 72.81 182 PHE A N 1
ATOM 1402 C CA . PHE A 1 182 ? 8.448 -0.083 -6.005 1.00 72.81 182 PHE A CA 1
ATOM 1403 C C . PHE A 1 182 ? 8.013 1.044 -5.077 1.00 72.81 182 PHE A C 1
ATOM 1405 O O . PHE A 1 182 ? 6.928 1.612 -5.223 1.00 72.81 182 PHE A O 1
ATOM 1412 N N . GLN A 1 183 ? 8.857 1.360 -4.103 1.00 63.47 183 GLN A N 1
ATOM 1413 C CA . GLN A 1 183 ? 8.593 2.432 -3.152 1.00 63.47 183 GLN A CA 1
ATOM 1414 C C . GLN A 1 183 ? 9.851 3.247 -2.925 1.00 63.47 183 GLN A C 1
ATOM 1416 O O . GLN A 1 183 ? 10.908 2.682 -2.633 1.00 63.47 183 GLN A O 1
ATOM 1421 N N . GLU A 1 184 ? 9.681 4.559 -2.995 1.00 57.66 184 GLU A N 1
ATOM 1422 C CA . GLU A 1 184 ? 10.699 5.559 -2.720 1.00 57.66 184 GLU A CA 1
ATOM 1423 C C . GLU A 1 184 ? 10.081 6.633 -1.814 1.00 57.66 184 GLU A C 1
ATOM 1425 O O . GLU A 1 184 ? 8.996 7.160 -2.053 1.00 57.66 184 GLU A O 1
ATOM 1430 N N . LEU A 1 185 ? 10.722 6.925 -0.694 1.00 51.16 185 LEU A N 1
ATOM 1431 C CA . LEU A 1 185 ? 10.352 7.996 0.233 1.00 51.16 185 LEU A CA 1
ATOM 1432 C C . LEU A 1 185 ? 11.181 9.215 -0.204 1.00 51.16 185 LEU A C 1
ATOM 1434 O O . LEU A 1 185 ? 12.384 9.054 -0.270 1.00 51.16 185 LEU A O 1
ATOM 1438 N N . GLY A 1 186 ? 10.598 10.379 -0.524 1.00 36.00 186 GLY A N 1
ATOM 1439 C CA . GLY A 1 186 ? 11.329 11.588 -0.982 1.00 36.00 186 GLY A CA 1
ATOM 1440 C C . GLY A 1 186 ? 11.065 12.027 -2.444 1.00 36.00 186 GLY A C 1
ATOM 1441 O O . GLY A 1 186 ? 10.463 11.285 -3.209 1.00 36.00 186 GLY A O 1
ATOM 1442 N N . VAL A 1 187 ? 11.436 13.275 -2.786 1.00 32.53 187 VAL A N 1
ATOM 1443 C CA . VAL A 1 187 ? 10.995 14.083 -3.960 1.00 32.53 187 VAL A CA 1
ATOM 1444 C C . VAL A 1 187 ? 12.074 14.165 -5.081 1.00 32.53 187 VAL A C 1
ATOM 1446 O O . VAL A 1 187 ? 13.242 14.383 -4.762 1.00 32.53 187 VAL A O 1
ATOM 1449 N N . TYR A 1 188 ? 11.626 13.996 -6.344 1.00 25.28 188 TYR A N 1
ATOM 1450 C CA . TYR A 1 188 ? 12.160 14.118 -7.742 1.00 25.28 188 TYR A CA 1
ATOM 1451 C C . TYR A 1 188 ? 13.633 14.509 -8.097 1.00 25.28 188 TYR A C 1
ATOM 1453 O O . TYR A 1 188 ? 14.257 15.260 -7.349 1.00 25.28 188 TYR A O 1
ATOM 1461 N N . ILE A 1 189 ? 14.134 14.043 -9.282 1.00 28.77 189 ILE A N 1
ATOM 1462 C CA . ILE A 1 189 ? 14.910 14.726 -10.387 1.00 28.77 189 ILE A CA 1
ATOM 1463 C C . ILE A 1 189 ? 15.705 13.749 -11.326 1.00 28.77 189 ILE A C 1
ATOM 1465 O O . ILE A 1 189 ? 16.669 13.132 -10.882 1.00 28.77 189 ILE A O 1
ATOM 1469 N N . VAL A 1 190 ? 15.424 13.794 -12.643 1.00 27.59 190 VAL A N 1
ATOM 1470 C CA . VAL A 1 190 ? 16.201 14.176 -13.856 1.00 27.59 190 VAL A CA 1
ATOM 1471 C C . VAL A 1 190 ? 17.092 13.163 -14.649 1.00 27.59 190 VAL A C 1
ATOM 1473 O O . VAL A 1 190 ? 18.293 13.320 -14.447 1.00 27.59 190 VAL A O 1
ATOM 1476 N N . SER A 1 191 ? 16.664 12.303 -15.619 1.00 24.59 191 SER A N 1
ATOM 1477 C CA . SER A 1 191 ? 17.284 12.147 -16.999 1.00 24.59 191 SER A CA 1
ATOM 1478 C C . SER A 1 191 ? 17.138 10.804 -17.798 1.00 24.59 191 SER A C 1
ATOM 1480 O O . SER A 1 191 ? 17.542 9.742 -17.346 1.00 24.59 191 SER A O 1
ATOM 1482 N N . ARG A 1 192 ? 16.816 10.959 -19.108 1.00 24.72 192 ARG A N 1
ATOM 1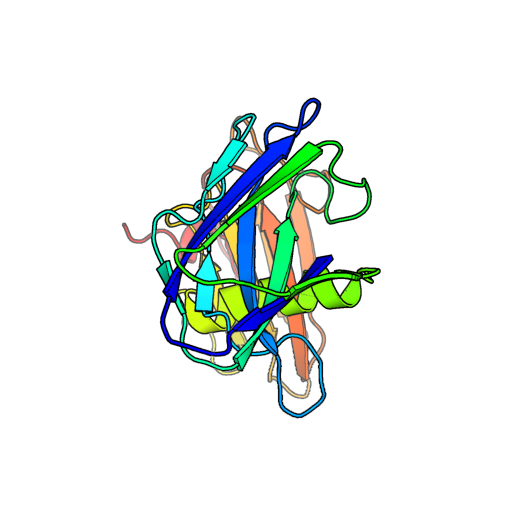483 C CA . ARG A 1 192 ? 16.574 10.029 -20.261 1.00 24.72 192 ARG A CA 1
ATOM 1484 C C . ARG A 1 192 ? 17.353 8.697 -20.409 1.00 24.72 192 ARG A C 1
ATOM 1486 O O . ARG A 1 192 ? 18.563 8.724 -20.653 1.00 24.72 192 ARG A O 1
ATOM 1493 N N . SER A 1 193 ? 16.621 7.594 -20.678 1.00 29.28 193 SER A N 1
ATOM 1494 C CA . SER A 1 193 ? 16.360 6.976 -22.029 1.00 29.28 193 SER A CA 1
ATOM 1495 C C . SER A 1 193 ? 15.780 5.534 -21.970 1.00 29.28 193 SER A C 1
ATOM 1497 O O . SER A 1 193 ? 16.367 4.698 -21.314 1.00 29.28 193 SER A O 1
ATOM 1499 N N . HIS A 1 194 ? 14.667 5.213 -22.676 1.00 44.22 194 HIS A N 1
ATOM 1500 C CA . HIS A 1 194 ? 13.916 3.910 -22.704 1.00 44.22 194 HIS A CA 1
ATOM 1501 C C . HIS A 1 194 ? 13.860 3.111 -21.387 1.00 44.22 194 HIS A C 1
ATOM 1503 O O . HIS A 1 194 ? 13.798 1.883 -21.341 1.00 44.22 194 HIS A O 1
ATOM 1509 N N . ILE A 1 195 ? 13.835 3.883 -20.324 1.00 47.47 195 ILE A N 1
ATOM 1510 C CA . ILE A 1 195 ? 13.781 3.566 -18.921 1.00 47.47 195 ILE A CA 1
ATOM 1511 C C . ILE A 1 195 ? 12.538 4.331 -18.464 1.00 47.47 195 ILE A C 1
ATOM 1513 O O . ILE A 1 195 ? 12.295 5.442 -18.939 1.00 47.47 195 ILE A O 1
ATOM 1517 N N . LEU A 1 196 ? 11.704 3.730 -17.617 1.00 46.75 196 LEU A N 1
ATOM 1518 C CA . LEU A 1 196 ? 10.665 4.502 -16.934 1.00 46.75 196 LEU A CA 1
ATOM 1519 C C . LEU A 1 196 ? 11.362 5.385 -15.902 1.00 46.75 196 LEU A C 1
ATOM 1521 O O . LEU A 1 196 ? 11.585 4.942 -14.777 1.00 46.75 196 LEU A O 1
ATOM 1525 N N . ASP A 1 197 ? 11.758 6.581 -16.327 1.00 49.34 197 ASP A N 1
ATOM 1526 C CA . ASP A 1 197 ? 12.407 7.568 -15.476 1.00 49.34 197 ASP A CA 1
ATOM 1527 C C . ASP A 1 197 ? 11.342 8.208 -14.574 1.00 49.34 197 ASP A C 1
ATOM 1529 O O . ASP A 1 197 ? 10.240 8.542 -15.018 1.00 49.34 197 ASP A O 1
ATOM 1533 N N . CYS A 1 198 ? 11.648 8.390 -13.285 1.00 47.16 198 CYS A N 1
ATOM 1534 C CA . CYS A 1 198 ? 10.692 8.958 -12.325 1.00 47.16 198 CYS A CA 1
ATOM 1535 C C . CYS A 1 198 ? 10.250 10.404 -12.648 1.00 47.16 198 CYS A C 1
ATOM 1537 O O . CYS A 1 198 ? 9.312 10.916 -12.040 1.00 47.16 198 CYS A O 1
ATOM 1539 N N . ASP A 1 199 ? 10.889 11.043 -13.622 1.00 45.41 199 ASP A N 1
ATOM 1540 C CA . ASP A 1 199 ? 10.626 12.417 -14.067 1.00 45.41 199 ASP A CA 1
ATOM 1541 C C . ASP A 1 199 ? 9.435 12.544 -14.996 1.00 45.41 199 ASP A C 1
ATOM 1543 O O . ASP A 1 199 ? 8.845 13.614 -15.135 1.00 45.41 199 ASP A O 1
ATOM 1547 N N . ASP A 1 200 ? 9.054 11.437 -15.623 1.00 45.31 200 ASP A N 1
ATOM 1548 C CA . ASP A 1 200 ? 7.908 11.385 -16.518 1.00 45.31 200 ASP A CA 1
ATOM 1549 C C . ASP A 1 200 ? 6.573 11.489 -15.746 1.00 45.31 200 ASP A C 1
ATOM 1551 O O . ASP A 1 200 ? 5.505 11.712 -16.326 1.00 45.31 200 ASP A O 1
ATOM 1555 N N . PHE A 1 201 ? 6.619 11.361 -14.418 1.00 51.53 201 PHE A N 1
ATOM 1556 C CA . PHE A 1 201 ? 5.467 11.444 -13.518 1.00 51.53 201 PHE A CA 1
ATOM 1557 C C . PHE A 1 201 ? 5.211 12.861 -12.978 1.00 51.53 201 PHE A C 1
ATOM 1559 O O . PHE A 1 201 ? 4.245 13.070 -12.238 1.00 51.53 201 PHE A O 1
ATOM 1566 N N . ASP A 1 202 ? 6.036 13.825 -13.400 1.00 40.94 202 ASP A N 1
ATOM 1567 C CA . ASP A 1 202 ? 6.192 15.152 -12.803 1.00 40.94 202 ASP A CA 1
ATOM 1568 C C . ASP A 1 202 ? 5.567 16.278 -13.651 1.00 40.94 202 ASP A C 1
ATOM 1570 O O . ASP A 1 202 ? 6.142 17.334 -13.913 1.00 40.94 202 ASP A O 1
ATOM 1574 N N . THR A 1 203 ? 4.331 16.058 -14.102 1.00 36.16 203 THR A N 1
ATOM 1575 C CA . THR A 1 203 ? 3.441 17.173 -14.448 1.00 36.16 203 THR A CA 1
ATOM 1576 C C . THR A 1 203 ? 2.491 17.393 -13.275 1.00 36.16 203 THR A C 1
ATOM 1578 O O . THR A 1 203 ? 1.510 16.662 -13.156 1.00 36.16 203 THR A O 1
ATOM 1581 N N . PHE A 1 204 ? 2.847 18.369 -12.423 1.00 32.34 204 PHE A N 1
ATOM 1582 C CA . PHE A 1 204 ? 2.047 19.237 -11.528 1.00 32.34 204 PHE A CA 1
ATOM 1583 C C . PHE A 1 204 ? 2.625 19.387 -10.118 1.00 32.34 204 PHE A C 1
ATOM 1585 O O . PHE A 1 204 ? 2.575 18.409 -9.340 1.00 32.34 204 PHE A O 1
#

Radius of gyration: 17.74 Å; chains: 1; bounding box: 46×35×45 Å

Organism: Cylicostephanus goldi (NCBI:txid71465)

InterPro domains:
  IPR060025 Calpain15, C-terminal domain [PF26741] (110-185)

Foldseek 3Di:
DKKKFDPAWKWKKKKKFFPPFQWKKKWKAFQDPVRAGHATPFMWQTGRHRMTMRPIDTDGGGMMDMDMDGLLCLPVDDRHIDMDMDIPDDMDMDDDDDDSVRSVVRLVSVQVPPFDWQPPDPQKTWTWDDPSHQFIKIKIFRQAAADKAKAWEAQVVWDPKRWSVRDRIDIDIADHRGMDITTMRGDDDDDDDSHPYPCSVPDD

pLDDT: mean 79.25, std 16.96, range [24.59, 97.0]

Sequence (204 aa):
MIRFYMNLVSDFKIIISDILQVDLMICVHMVSASGTIGELVCRSPRKLEAFVSTGDVFLRPGYYIVICHSLSTLGSRKIQGFLAIHSSKPTFADMVPCSSALYTDSLVQLALKEGRLHSSLNGVYPRYITEDFSGLLLMVDNVLEDMYVHVKVECSNSINVLSSRGTLDVADSIPPLSRQVFQELGVYIVSRSHILDCDDFDTF

Secondary structure (DSSP, 8-state):
-EEEEESS-EEEEEEEEESS-S-BEEEEEEEPTTSSEEEEEEEPPPBSSSEEE--SEEEPSEEEEEEEE-TTTTTSS---EEEEEEESS--EEEE----HHHHHHHHHHHHHHHPEE--SSTTEEEEEE-TTSSSEEEEEEE--SS-PEEEEEE-TT-SS-EETTSSSEEEEEE-TTEEEEEEEES------SSS--GGGG---